Protein AF-A0A838S497-F1 (afdb_monomer_lite)

Sequence (226 aa):
MRTLVIQARERGEVPARPLSILVAWYDAAMGFTGEMTVLPMSADGTAELEIRGEAAGYRHVRFIAFAGDAAPVPPPGLRIDTDQFSSVRTLPFDDPLEAATSDEALTWQFVYSNILATYDAIAPRMSTIIDLADEDAVRTFARRLKEVTAAELFESRRYMPVTRDLSCGKRELLHRFCDLALAASPPKEGVAADGLDSAHETPEPAAGERLPGAPVGEPFDKRALS

Radius of gyration: 24.6 Å; chains: 1; bounding box: 72×34×58 Å

Foldseek 3Di:
DDKDKDADDDVNQQDPAWKKKKKFKAFPQQFTPPDIDIFTADPRRITIDDDDCPDADKMKIWIDIDDDDDDDDDDGGDDPVDTDIDMDGDADACVVVLVPADLVNLDLVCLCVVPQVVLCVVCVVCVVVANSNDPVSCLVCLVLLLQQCPPVCLVPPSHDVSCNSPHPSSSVSSNSSSVVSCVVPPDDPDPDPDDDDPDPPPPDPDPPPDDPPDDPDDDDDPVVPD

Secondary structure (DSSP, 8-state):
-EEEEEE--BTTBPPSS--EEEEEEE-TTSBEEEEEEEEEPPTTSEEEEEE---SSEEEEEEEEEE-SSSPPPPPSB--TTT-EEEEEEE----HHHHHH--TTT--HHHHIIIIIHHHHHH-TTGGGT--TT-HHHHHHTHHHHHHHT-GGGTTSTTS-GGGGG--HHHHHHHHHHHHHHHHHS---TT--S---SS---PPPPPTTSPPTTPPSS----GGGG-

pLDDT: mean 83.21, std 19.35, range [33.62, 98.12]

Structure (mmCIF, N/CA/C/O backbone):
data_AF-A0A838S497-F1
#
_entry.id   AF-A0A838S497-F1
#
loop_
_atom_site.group_PDB
_atom_site.id
_atom_site.type_symbol
_atom_site.label_atom_id
_atom_site.label_alt_id
_atom_site.label_comp_id
_atom_site.label_asym_id
_atom_site.label_entity_id
_atom_site.label_seq_id
_atom_site.pdbx_PDB_ins_code
_atom_site.Cartn_x
_atom_site.Cartn_y
_atom_site.Cartn_z
_atom_site.occupancy
_atom_site.B_iso_or_equiv
_atom_site.auth_seq_id
_atom_site.auth_comp_id
_atom_site.auth_asym_id
_atom_site.auth_atom_id
_atom_site.pdbx_PDB_model_num
ATOM 1 N N . MET A 1 1 ? 9.490 -5.529 4.327 1.00 80.44 1 MET A N 1
ATOM 2 C CA . MET A 1 1 ? 10.180 -5.734 3.037 1.00 80.44 1 MET A CA 1
ATOM 3 C C . MET A 1 1 ? 9.370 -6.748 2.247 1.00 80.44 1 MET A C 1
ATOM 5 O O . MET A 1 1 ? 8.838 -7.663 2.871 1.00 80.44 1 MET A O 1
ATOM 9 N N . ARG A 1 2 ? 9.168 -6.537 0.946 1.00 86.31 2 ARG A N 1
ATOM 10 C CA . ARG A 1 2 ? 8.433 -7.458 0.069 1.00 86.31 2 ARG A CA 1
ATOM 11 C C . ARG A 1 2 ? 9.219 -7.622 -1.228 1.00 86.31 2 ARG A C 1
ATOM 13 O O . ARG A 1 2 ? 9.647 -6.620 -1.791 1.00 86.31 2 ARG A O 1
ATOM 20 N N . THR A 1 3 ? 9.320 -8.849 -1.715 1.00 93.88 3 THR A N 1
ATOM 21 C CA . THR A 1 3 ? 9.967 -9.160 -2.990 1.00 93.88 3 THR A CA 1
ATOM 22 C C . THR A 1 3 ? 8.929 -9.137 -4.110 1.00 93.88 3 THR A C 1
ATOM 24 O O . THR A 1 3 ? 7.908 -9.824 -4.035 1.00 93.88 3 THR A O 1
ATOM 27 N N . LEU A 1 4 ? 9.173 -8.339 -5.149 1.00 94.31 4 LEU A N 1
ATOM 28 C CA . LEU A 1 4 ? 8.424 -8.372 -6.399 1.00 94.31 4 LEU A CA 1
ATOM 29 C C . LEU A 1 4 ? 9.163 -9.269 -7.395 1.00 94.31 4 LEU A C 1
ATOM 31 O O . LEU A 1 4 ? 10.310 -8.997 -7.743 1.00 94.31 4 LEU A O 1
ATOM 35 N N . VAL A 1 5 ? 8.478 -10.299 -7.890 1.00 96.38 5 VAL A N 1
ATOM 36 C CA . VAL A 1 5 ? 8.996 -11.171 -8.950 1.00 96.38 5 VAL A CA 1
ATOM 37 C C . VAL A 1 5 ? 8.533 -10.640 -10.303 1.00 96.38 5 VAL A C 1
ATOM 39 O O . VAL A 1 5 ? 7.338 -10.602 -10.596 1.00 96.38 5 VAL A O 1
ATOM 42 N N . ILE A 1 6 ? 9.486 -10.233 -11.133 1.00 96.38 6 ILE A N 1
ATOM 43 C CA . ILE A 1 6 ? 9.262 -9.733 -12.488 1.00 96.38 6 ILE A CA 1
ATOM 44 C C . ILE A 1 6 ? 9.503 -10.890 -13.451 1.00 96.38 6 ILE A C 1
ATOM 46 O O . ILE A 1 6 ? 10.579 -11.483 -13.454 1.00 96.38 6 ILE A O 1
ATOM 50 N N . GLN A 1 7 ? 8.514 -11.210 -14.282 1.00 96.19 7 GLN A N 1
ATOM 51 C CA . GLN A 1 7 ? 8.635 -12.252 -15.299 1.00 96.19 7 GLN A CA 1
ATOM 52 C C . GLN A 1 7 ? 8.733 -11.618 -16.681 1.00 96.19 7 GLN A C 1
ATOM 54 O O . GLN A 1 7 ? 7.846 -10.866 -17.083 1.00 96.19 7 GLN A O 1
ATOM 59 N N . ALA A 1 8 ? 9.776 -11.961 -17.433 1.00 95.06 8 ALA A N 1
ATOM 60 C CA . ALA A 1 8 ? 9.841 -11.648 -18.851 1.00 95.06 8 ALA A CA 1
ATOM 61 C C . ALA A 1 8 ? 9.516 -12.893 -19.670 1.00 95.06 8 ALA A C 1
ATOM 63 O O . ALA A 1 8 ? 9.998 -13.996 -19.391 1.00 95.06 8 ALA A O 1
ATOM 64 N N . ARG A 1 9 ? 8.686 -12.700 -20.694 1.00 95.38 9 ARG A N 1
ATOM 65 C CA . ARG A 1 9 ? 8.300 -13.743 -21.639 1.00 95.38 9 ARG A CA 1
ATOM 66 C C . ARG A 1 9 ? 8.368 -13.201 -23.054 1.00 95.38 9 ARG A C 1
ATOM 68 O O . ARG A 1 9 ? 7.912 -12.090 -23.320 1.00 95.38 9 ARG A O 1
ATOM 75 N N . GLU A 1 10 ? 8.888 -14.004 -23.967 1.00 94.06 10 GLU A N 1
ATOM 76 C CA . GLU A 1 10 ? 8.851 -13.731 -25.398 1.00 94.06 10 GLU A CA 1
ATOM 77 C C . GLU A 1 10 ? 7.850 -14.695 -26.029 1.00 94.06 10 GLU A C 1
ATOM 79 O O . GLU A 1 10 ? 8.081 -15.897 -26.099 1.00 94.06 10 GLU A O 1
ATOM 84 N N . ARG A 1 11 ? 6.684 -14.171 -26.431 1.00 93.94 11 ARG A N 1
ATOM 85 C CA . ARG A 1 11 ? 5.568 -14.979 -26.966 1.00 93.94 11 ARG A CA 1
ATOM 86 C C . ARG A 1 11 ? 5.120 -16.113 -26.026 1.00 93.94 11 ARG A C 1
ATOM 88 O O . ARG A 1 11 ? 4.703 -17.167 -26.488 1.00 93.94 11 ARG A O 1
ATOM 95 N N . GLY A 1 12 ? 5.187 -15.873 -24.716 1.00 94.94 12 GLY A N 1
ATOM 96 C CA . GLY A 1 12 ? 4.800 -16.836 -23.679 1.00 94.94 12 GLY A CA 1
ATOM 97 C C . GLY A 1 12 ? 5.939 -17.727 -23.178 1.00 94.94 12 GLY A C 1
ATOM 98 O O . GLY A 1 12 ? 5.803 -18.307 -22.106 1.00 94.94 12 GLY A O 1
ATOM 99 N N . GLU A 1 13 ? 7.073 -17.765 -23.876 1.00 96.19 13 GLU A N 1
ATOM 100 C CA . GLU A 1 13 ? 8.226 -18.595 -23.519 1.00 96.19 13 GLU A CA 1
ATOM 101 C C . GLU A 1 13 ? 9.287 -17.811 -22.739 1.00 96.19 13 GLU A C 1
ATOM 103 O O . GLU A 1 13 ? 9.323 -16.575 -22.761 1.00 96.19 13 GLU A O 1
ATOM 108 N N . VAL A 1 14 ? 10.175 -18.533 -22.051 1.00 96.69 14 VAL A N 1
ATOM 109 C CA . VAL A 1 14 ? 11.375 -17.937 -21.446 1.00 96.69 14 VAL A CA 1
ATOM 110 C C . VAL A 1 14 ? 12.263 -17.367 -22.565 1.00 96.69 14 VAL A C 1
ATOM 112 O O . VAL A 1 14 ? 12.502 -18.064 -23.554 1.00 96.69 14 VAL A O 1
ATOM 115 N N . PRO A 1 15 ? 12.761 -16.120 -22.448 1.00 95.12 15 PRO A N 1
ATOM 116 C CA . PRO A 1 15 ? 13.630 -15.531 -23.461 1.00 95.12 15 PRO A CA 1
ATOM 117 C C . PRO A 1 15 ? 14.859 -16.404 -23.744 1.00 95.12 15 PRO A C 1
ATOM 119 O O . PRO A 1 15 ? 15.597 -16.770 -22.834 1.00 95.12 15 PRO A O 1
ATOM 122 N N . ALA A 1 16 ? 15.113 -16.706 -25.020 1.00 93.69 16 ALA A N 1
ATOM 123 C CA . ALA A 1 16 ? 16.226 -17.574 -25.424 1.00 93.69 16 ALA A CA 1
ATOM 124 C C . ALA A 1 16 ? 17.611 -16.915 -25.271 1.00 93.69 16 ALA A C 1
ATOM 126 O O . ALA A 1 16 ? 18.640 -17.587 -25.320 1.00 93.69 16 ALA A O 1
ATOM 127 N N . ARG A 1 17 ? 17.642 -15.587 -25.122 1.00 92.31 17 ARG A N 1
ATOM 128 C CA . ARG A 1 17 ? 18.854 -14.783 -24.937 1.00 92.31 17 ARG A CA 1
ATOM 129 C C . ARG A 1 17 ? 18.912 -14.233 -23.512 1.00 92.31 17 ARG A C 1
ATOM 131 O O . ARG A 1 17 ? 17.853 -13.936 -22.958 1.00 92.31 17 ARG A O 1
ATOM 138 N N . PRO A 1 18 ? 20.113 -14.024 -22.945 1.00 91.88 18 PRO A N 1
ATOM 139 C CA . PRO A 1 18 ? 20.239 -13.372 -21.651 1.00 91.88 18 PRO A CA 1
ATOM 140 C C . PRO A 1 18 ? 19.675 -11.952 -21.738 1.00 91.88 18 PRO A C 1
ATOM 142 O O . PRO A 1 18 ? 20.033 -11.181 -22.634 1.00 91.88 18 PRO A O 1
ATOM 145 N N . LEU A 1 19 ? 18.774 -11.633 -20.815 1.00 96.06 19 LEU A N 1
ATOM 146 C CA . LEU A 1 19 ? 18.198 -10.306 -20.653 1.00 96.06 19 LEU A CA 1
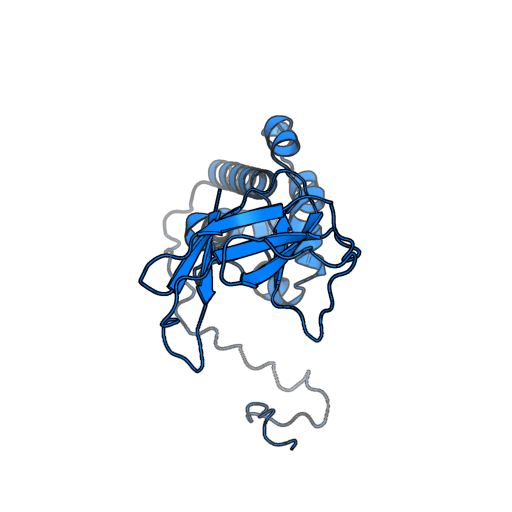ATOM 147 C C . LEU A 1 19 ? 18.558 -9.746 -19.279 1.00 96.06 19 LEU A C 1
ATOM 149 O O . LEU A 1 19 ? 18.863 -10.481 -18.340 1.00 96.06 19 LEU A O 1
ATOM 153 N N . SER A 1 20 ? 18.435 -8.434 -19.171 1.00 97.25 20 SER A N 1
ATOM 154 C CA . SER A 1 20 ? 18.386 -7.708 -17.909 1.00 97.25 20 SER A CA 1
ATOM 155 C C . SER A 1 20 ? 17.108 -6.877 -17.874 1.00 97.25 20 SER A C 1
ATOM 157 O O . SER A 1 20 ? 16.567 -6.501 -18.919 1.00 97.25 20 SER A O 1
ATOM 159 N N . ILE A 1 21 ? 16.619 -6.580 -16.674 1.00 97.81 21 ILE A N 1
ATOM 160 C CA . ILE A 1 21 ? 15.515 -5.644 -16.465 1.00 97.81 21 ILE A CA 1
ATOM 161 C C . ILE A 1 21 ? 16.083 -4.368 -15.866 1.00 97.81 21 ILE A C 1
ATOM 163 O O . ILE A 1 21 ? 16.617 -4.383 -14.760 1.00 97.81 21 ILE A O 1
ATOM 167 N N . LEU A 1 22 ? 15.936 -3.250 -16.568 1.00 98.12 22 LEU A N 1
ATOM 168 C CA . LEU A 1 22 ? 16.069 -1.950 -15.934 1.00 98.12 22 LEU A CA 1
ATOM 169 C C . LEU A 1 22 ? 14.764 -1.623 -15.212 1.00 98.12 22 LEU A C 1
ATOM 171 O O . LEU A 1 22 ? 13.682 -1.663 -15.801 1.00 98.12 22 LEU A O 1
ATOM 175 N N . VAL A 1 23 ? 14.893 -1.282 -13.940 1.00 98.06 23 VAL A N 1
ATOM 176 C CA . VAL A 1 23 ? 13.823 -0.826 -13.066 1.00 98.06 23 VAL A CA 1
ATOM 177 C C . VAL A 1 23 ? 14.014 0.667 -12.841 1.00 98.06 23 VAL A C 1
ATOM 179 O O . VAL A 1 23 ? 15.047 1.071 -12.316 1.00 98.06 23 VAL A O 1
ATOM 182 N N . ALA A 1 24 ? 13.038 1.482 -13.232 1.00 98.06 24 ALA A N 1
ATOM 183 C CA . ALA A 1 24 ? 13.061 2.932 -13.038 1.00 98.06 24 ALA A CA 1
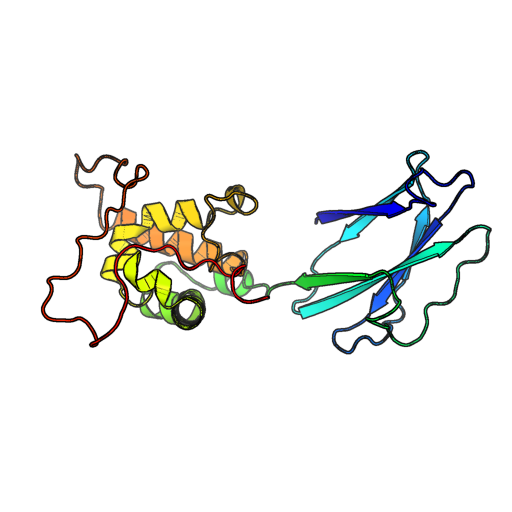ATOM 184 C C . ALA A 1 24 ? 11.890 3.381 -12.165 1.00 98.06 24 ALA A C 1
ATOM 186 O O . ALA A 1 24 ? 10.760 2.919 -12.350 1.00 98.06 24 ALA A O 1
ATOM 187 N N . TRP A 1 25 ? 12.154 4.303 -11.244 1.00 97.12 25 TRP A N 1
ATOM 188 C CA . TRP A 1 25 ? 11.152 4.819 -10.321 1.00 97.12 25 TRP A CA 1
ATOM 189 C C . TRP A 1 25 ? 10.564 6.140 -10.801 1.00 97.12 25 TRP A C 1
ATOM 191 O O . TRP A 1 25 ? 11.262 7.021 -11.304 1.00 97.12 25 TRP A O 1
ATOM 201 N N . TYR A 1 26 ? 9.256 6.271 -10.616 1.00 97.31 26 TYR A N 1
ATOM 202 C CA . TYR A 1 26 ? 8.492 7.458 -10.964 1.00 97.31 26 TYR A CA 1
ATOM 203 C C . TYR A 1 26 ? 7.657 7.912 -9.764 1.00 97.31 26 TYR A C 1
ATOM 205 O O . TYR A 1 26 ? 7.164 7.089 -8.982 1.00 97.31 26 TYR A O 1
ATOM 213 N N . ASP A 1 27 ? 7.514 9.225 -9.608 1.00 95.88 27 ASP A N 1
ATOM 214 C CA . ASP A 1 27 ? 6.697 9.841 -8.562 1.00 95.88 27 ASP A CA 1
ATOM 215 C C . ASP A 1 27 ? 5.189 9.723 -8.852 1.00 95.88 27 ASP A C 1
ATOM 217 O O . ASP A 1 27 ? 4.773 9.198 -9.883 1.00 95.88 27 ASP A O 1
ATOM 221 N N . ALA A 1 28 ? 4.342 10.222 -7.948 1.00 94.19 28 ALA A N 1
ATOM 222 C CA . ALA A 1 28 ? 2.886 10.181 -8.112 1.00 94.19 28 ALA A CA 1
ATOM 223 C C . ALA A 1 28 ? 2.363 10.981 -9.325 1.00 94.19 28 ALA A C 1
ATOM 225 O O . ALA A 1 28 ? 1.235 10.754 -9.760 1.00 94.19 28 ALA A O 1
ATOM 226 N N . ALA A 1 29 ? 3.160 11.908 -9.867 1.00 96.19 29 ALA A N 1
ATOM 227 C CA . ALA A 1 29 ? 2.863 12.653 -11.088 1.00 96.19 29 ALA A CA 1
ATOM 228 C C . ALA A 1 29 ? 3.423 11.957 -12.344 1.00 96.19 29 ALA A C 1
ATOM 230 O O . ALA A 1 29 ? 3.406 12.543 -13.427 1.00 96.19 29 ALA A O 1
ATOM 231 N N . MET A 1 30 ? 3.894 10.709 -12.212 1.00 96.62 30 MET A N 1
ATOM 232 C CA . MET A 1 30 ? 4.497 9.912 -13.280 1.00 96.62 30 MET A CA 1
ATOM 233 C C . MET A 1 30 ? 5.782 10.526 -13.856 1.00 96.62 30 MET A C 1
ATOM 235 O O . MET A 1 30 ? 6.153 10.216 -14.990 1.00 96.62 30 MET A O 1
ATOM 239 N N . GLY A 1 31 ? 6.479 11.364 -13.083 1.00 97.81 31 GLY A N 1
ATOM 240 C CA . GLY A 1 31 ? 7.788 11.922 -13.419 1.00 97.81 31 GLY A CA 1
ATOM 241 C C . GLY A 1 31 ? 8.930 11.021 -12.950 1.00 97.81 31 GLY A C 1
ATOM 242 O O . GLY A 1 31 ? 8.881 10.474 -11.849 1.00 97.81 31 GLY A O 1
ATOM 243 N N . PHE A 1 32 ? 9.953 10.832 -13.789 1.00 97.69 32 PHE A N 1
ATOM 244 C CA . PHE A 1 32 ? 11.123 10.018 -13.441 1.00 97.69 32 PHE A CA 1
ATOM 245 C C . PHE A 1 32 ? 11.891 10.650 -12.274 1.00 97.69 32 PHE A C 1
ATOM 247 O O . PHE A 1 32 ? 12.278 11.816 -12.342 1.00 97.69 32 PHE A O 1
ATOM 254 N N . THR A 1 33 ? 12.154 9.878 -11.218 1.00 96.44 33 THR A N 1
ATOM 255 C CA . THR A 1 33 ? 12.799 10.391 -9.996 1.00 96.44 33 THR A CA 1
ATOM 256 C C . THR A 1 33 ? 14.323 10.459 -10.090 1.00 96.44 33 THR A C 1
ATOM 258 O O . THR A 1 33 ? 14.972 10.975 -9.182 1.00 96.44 33 THR A O 1
ATOM 261 N N . GLY A 1 34 ? 14.914 9.914 -11.158 1.00 96.50 34 GLY A N 1
ATOM 262 C CA . GLY A 1 34 ? 16.361 9.703 -11.267 1.00 96.50 34 GLY A CA 1
ATOM 263 C C . GLY A 1 34 ? 16.842 8.390 -10.641 1.00 96.50 34 GLY A C 1
ATOM 264 O O . GLY A 1 34 ? 17.985 7.997 -10.859 1.00 96.50 34 GLY A O 1
ATOM 265 N N . GLU A 1 35 ? 15.985 7.690 -9.897 1.00 96.19 35 GLU A N 1
ATOM 266 C CA . GLU A 1 35 ? 16.316 6.420 -9.257 1.00 96.19 35 GLU A CA 1
ATOM 267 C C . GLU A 1 35 ? 16.079 5.254 -10.226 1.00 96.19 35 GLU A C 1
ATOM 269 O O . GLU A 1 35 ? 14.983 5.075 -10.769 1.00 96.19 35 GLU A O 1
ATOM 274 N N . MET A 1 36 ? 17.110 4.433 -10.435 1.00 96.94 36 MET A N 1
ATOM 275 C CA . MET A 1 36 ? 17.014 3.218 -11.238 1.00 96.94 36 MET A CA 1
ATOM 276 C C . MET A 1 36 ? 17.970 2.131 -10.751 1.00 96.94 36 MET A C 1
ATOM 278 O O . MET A 1 36 ? 19.016 2.418 -10.170 1.00 96.94 36 MET A O 1
ATOM 282 N N . THR A 1 37 ? 17.628 0.881 -11.039 1.00 97.12 37 THR A N 1
ATOM 283 C CA . THR A 1 37 ? 18.490 -0.281 -10.812 1.00 97.12 37 THR A CA 1
ATOM 284 C C . THR A 1 37 ? 18.400 -1.246 -11.989 1.00 97.12 37 THR A C 1
ATOM 286 O O . THR A 1 37 ? 17.384 -1.301 -12.680 1.00 97.12 37 THR A O 1
ATOM 289 N N . VAL A 1 38 ? 19.471 -1.993 -12.247 1.00 97.69 38 VAL A N 1
ATOM 290 C CA . VAL A 1 38 ? 19.501 -3.039 -13.275 1.00 97.69 38 VAL A CA 1
ATOM 291 C C . VAL A 1 38 ? 19.530 -4.386 -12.576 1.00 97.69 38 VAL A C 1
ATOM 293 O O . VAL A 1 38 ? 20.439 -4.670 -11.800 1.00 97.69 38 VAL A O 1
ATOM 296 N N . LEU A 1 39 ? 18.538 -5.216 -12.878 1.00 97.25 39 LEU A N 1
ATOM 297 C CA . LEU A 1 39 ? 18.400 -6.557 -12.336 1.00 97.25 39 LEU A CA 1
ATOM 298 C C . LEU A 1 39 ? 18.800 -7.581 -13.404 1.00 97.25 39 LEU A C 1
ATOM 300 O O . LEU A 1 39 ? 18.220 -7.563 -14.499 1.00 97.25 39 LEU A O 1
ATOM 304 N N . PRO A 1 40 ? 19.768 -8.471 -13.124 1.00 95.62 40 PRO A N 1
ATOM 305 C CA . PRO A 1 40 ? 20.053 -9.584 -14.017 1.00 95.62 40 PRO A CA 1
ATOM 306 C C . PRO A 1 40 ? 18.865 -10.551 -14.026 1.00 95.62 40 PRO A C 1
ATOM 308 O O . PRO A 1 40 ? 18.245 -10.792 -12.990 1.00 95.62 40 PRO A O 1
ATOM 311 N N . MET A 1 41 ? 18.548 -11.110 -15.193 1.00 96.00 41 MET A N 1
ATOM 312 C CA . MET A 1 41 ? 17.503 -12.123 -15.301 1.00 96.00 41 MET A CA 1
ATOM 313 C C . MET A 1 41 ? 18.066 -13.518 -15.027 1.00 96.00 41 MET A C 1
ATOM 315 O O . MET A 1 41 ? 19.100 -13.903 -15.576 1.00 96.00 41 MET A O 1
ATOM 319 N N . SER A 1 42 ? 17.358 -14.289 -14.211 1.00 95.81 42 SER A N 1
ATOM 320 C CA . SER A 1 42 ? 17.607 -15.708 -13.981 1.00 95.81 42 SER A CA 1
ATOM 321 C C . SER A 1 42 ? 17.272 -16.549 -15.216 1.00 95.81 42 SER A C 1
ATOM 323 O O . SER A 1 42 ? 16.533 -16.134 -16.111 1.00 95.81 42 SER A O 1
ATOM 325 N N . ALA A 1 43 ? 17.791 -17.780 -15.248 1.00 94.00 43 ALA A N 1
ATOM 326 C CA . ALA A 1 43 ? 17.608 -18.713 -16.364 1.00 94.00 43 ALA A CA 1
ATOM 327 C C . ALA A 1 43 ? 16.141 -19.127 -16.621 1.00 94.00 43 ALA A C 1
ATOM 329 O O . ALA A 1 43 ? 15.828 -19.618 -17.699 1.00 94.00 43 ALA A O 1
ATOM 330 N N . ASP A 1 44 ? 15.240 -18.924 -15.659 1.00 95.44 44 ASP A N 1
ATOM 331 C CA . ASP A 1 44 ? 13.791 -19.157 -15.766 1.00 95.44 44 ASP A CA 1
ATOM 332 C C . ASP A 1 44 ? 13.003 -17.917 -16.255 1.00 95.44 44 ASP A C 1
ATOM 334 O O . ASP A 1 44 ? 11.763 -17.894 -16.288 1.00 95.44 44 ASP A O 1
ATOM 338 N N . GLY A 1 45 ? 13.719 -16.860 -16.648 1.00 95.44 45 GLY A N 1
ATOM 339 C CA . GLY A 1 45 ? 13.149 -15.609 -17.136 1.00 95.44 45 GLY A CA 1
ATOM 340 C C . GLY A 1 45 ? 12.561 -14.730 -16.031 1.00 95.44 45 GLY A C 1
ATOM 341 O O . GLY A 1 45 ? 11.641 -13.955 -16.307 1.00 95.44 45 GLY A O 1
ATOM 342 N N . THR A 1 46 ? 13.036 -14.878 -14.792 1.00 97.31 46 THR A N 1
ATOM 343 C CA . THR A 1 46 ? 12.608 -14.066 -13.647 1.00 97.31 46 THR A CA 1
ATOM 344 C C . THR A 1 46 ? 13.689 -13.091 -13.184 1.00 97.31 46 THR A C 1
ATOM 346 O O . THR A 1 46 ? 14.879 -13.313 -13.391 1.00 97.31 46 THR A O 1
ATOM 349 N N . ALA A 1 47 ? 13.276 -11.989 -12.565 1.00 97.31 47 ALA A N 1
ATOM 350 C CA . ALA A 1 47 ? 14.141 -11.077 -11.827 1.00 97.31 47 ALA A CA 1
ATOM 351 C C . ALA A 1 47 ? 13.438 -10.657 -10.530 1.00 97.31 47 ALA A C 1
ATOM 353 O O . ALA A 1 47 ? 12.220 -10.468 -10.520 1.00 97.31 47 ALA A O 1
ATOM 354 N N . GLU A 1 48 ? 14.193 -10.503 -9.447 1.00 97.50 48 GLU A N 1
ATOM 355 C CA . GLU A 1 48 ? 13.653 -10.150 -8.133 1.00 97.50 48 GLU A CA 1
ATOM 356 C C . GLU A 1 48 ? 14.005 -8.707 -7.774 1.00 97.50 48 GLU A C 1
ATOM 358 O O . GLU A 1 48 ? 15.163 -8.293 -7.845 1.00 97.50 48 GLU A O 1
ATOM 363 N N . LEU A 1 49 ? 12.989 -7.936 -7.388 1.00 96.50 49 LEU A N 1
ATOM 364 C CA . LEU A 1 49 ? 13.127 -6.573 -6.892 1.00 96.50 49 LEU A CA 1
ATOM 365 C C . LEU A 1 49 ? 12.664 -6.516 -5.440 1.00 96.50 49 LEU A C 1
ATOM 367 O O . LEU A 1 49 ? 11.495 -6.761 -5.144 1.00 96.50 49 LEU A O 1
ATOM 371 N N . GLU A 1 50 ? 13.554 -6.114 -4.542 1.00 95.44 50 GLU A N 1
ATOM 372 C CA . GLU A 1 50 ? 13.173 -5.807 -3.168 1.00 95.44 50 GLU A CA 1
ATOM 373 C C . GLU A 1 50 ? 12.483 -4.446 -3.091 1.00 95.44 50 GLU A C 1
ATOM 375 O O . GLU A 1 50 ? 13.028 -3.423 -3.508 1.00 95.44 50 GLU A O 1
ATOM 380 N N . ILE A 1 51 ? 11.272 -4.430 -2.538 1.00 91.19 51 ILE A N 1
ATOM 381 C CA . ILE A 1 51 ? 10.473 -3.223 -2.347 1.00 91.19 51 ILE A CA 1
ATOM 382 C C . ILE A 1 51 ? 10.296 -2.962 -0.853 1.00 91.19 51 ILE A C 1
ATOM 384 O O . ILE A 1 51 ? 9.871 -3.818 -0.060 1.00 91.19 51 ILE A O 1
ATOM 388 N N . ARG A 1 52 ? 10.584 -1.718 -0.468 1.00 88.81 52 ARG A N 1
ATOM 389 C CA . ARG A 1 52 ? 10.368 -1.196 0.878 1.00 88.81 52 ARG A CA 1
ATOM 390 C C . ARG A 1 52 ? 9.550 0.088 0.812 1.00 88.81 52 ARG A C 1
ATOM 392 O O . ARG A 1 52 ? 9.860 0.998 0.053 1.00 88.81 52 ARG A O 1
ATOM 399 N N . GLY A 1 53 ? 8.517 0.168 1.645 1.00 85.50 53 GLY A N 1
ATOM 400 C CA . GLY A 1 53 ? 7.852 1.434 1.923 1.00 85.50 53 GLY A CA 1
ATOM 401 C C . GLY A 1 53 ? 8.719 2.253 2.872 1.00 85.50 53 GLY A C 1
ATOM 402 O O . GLY A 1 53 ? 8.762 1.944 4.057 1.00 85.50 53 GLY A O 1
ATOM 403 N N . GLU A 1 54 ? 9.442 3.246 2.353 1.00 82.88 54 GLU A N 1
ATOM 404 C CA . GLU A 1 54 ? 10.260 4.175 3.160 1.00 82.88 54 GLU A CA 1
ATOM 405 C C . GLU A 1 54 ? 9.530 5.485 3.470 1.00 82.88 54 GLU A C 1
ATOM 407 O O . GLU A 1 54 ? 9.774 6.118 4.492 1.00 82.88 54 GLU A O 1
ATOM 412 N N . ALA A 1 55 ? 8.609 5.876 2.591 1.00 84.38 55 ALA A N 1
ATOM 413 C CA . ALA A 1 55 ? 7.775 7.060 2.721 1.00 84.38 55 ALA A CA 1
ATOM 414 C C . ALA A 1 55 ? 6.332 6.701 2.361 1.00 84.38 55 ALA A C 1
ATOM 416 O O . ALA A 1 55 ? 6.100 5.921 1.432 1.00 84.38 55 ALA A O 1
ATOM 417 N N . ALA A 1 56 ? 5.375 7.291 3.077 1.00 88.19 56 ALA A N 1
ATOM 418 C CA . ALA A 1 56 ? 3.967 7.209 2.719 1.00 88.19 56 ALA A CA 1
ATOM 419 C C . ALA A 1 56 ? 3.730 7.858 1.348 1.00 88.19 56 ALA A C 1
ATOM 421 O O . ALA A 1 56 ? 4.367 8.856 1.006 1.00 88.19 56 ALA A O 1
ATOM 422 N N . GL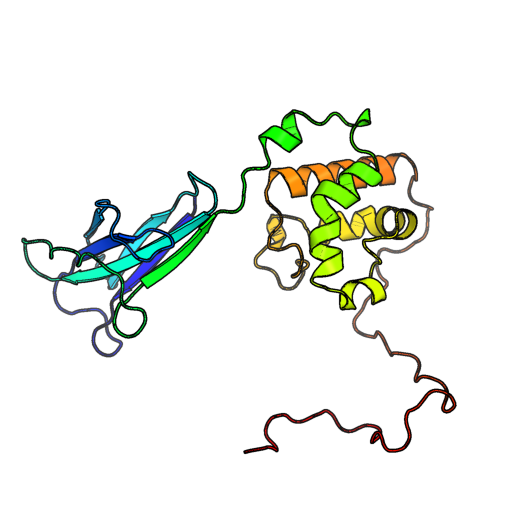Y A 1 57 ? 2.797 7.308 0.574 1.00 89.81 57 GLY A N 1
ATOM 423 C CA . GLY A 1 57 ? 2.409 7.856 -0.721 1.00 89.81 57 GLY A CA 1
ATOM 424 C C . GLY A 1 57 ? 2.354 6.813 -1.827 1.00 89.81 57 GLY A C 1
ATOM 425 O O . GLY A 1 57 ? 2.121 5.627 -1.587 1.00 89.81 57 GLY A O 1
ATOM 426 N N . TYR A 1 58 ? 2.529 7.290 -3.054 1.00 90.56 58 TYR A N 1
ATOM 427 C CA . TYR A 1 58 ? 2.390 6.506 -4.273 1.00 90.56 58 TYR A CA 1
ATOM 428 C C . TYR A 1 58 ? 3.647 6.645 -5.125 1.00 90.56 58 TYR A C 1
ATOM 430 O O . TYR A 1 58 ? 4.147 7.755 -5.315 1.00 90.56 58 TYR A O 1
ATOM 438 N N . ARG A 1 59 ? 4.155 5.523 -5.628 1.00 94.12 59 ARG A N 1
ATOM 439 C CA . ARG A 1 59 ? 5.263 5.479 -6.585 1.00 94.12 59 ARG A CA 1
ATOM 440 C C . ARG A 1 59 ? 4.944 4.482 -7.685 1.00 94.12 59 ARG A C 1
ATOM 442 O O . ARG A 1 59 ? 4.257 3.488 -7.444 1.00 94.12 59 ARG A O 1
ATOM 449 N N . HIS A 1 60 ? 5.477 4.717 -8.874 1.00 96.06 60 HIS A N 1
ATOM 450 C CA . HIS A 1 60 ? 5.415 3.746 -9.958 1.00 96.06 60 HIS A CA 1
ATOM 451 C C . HIS A 1 60 ? 6.798 3.176 -10.235 1.00 96.06 60 HIS A C 1
ATOM 453 O O . HIS A 1 60 ? 7.810 3.868 -10.149 1.00 96.06 60 HIS A O 1
ATOM 459 N N . VAL A 1 61 ? 6.816 1.900 -10.587 1.00 96.94 61 VAL A N 1
ATOM 460 C CA . VAL A 1 61 ? 8.012 1.139 -10.911 1.00 96.94 61 VAL A CA 1
ATOM 461 C C . VAL A 1 61 ? 7.861 0.670 -12.344 1.00 96.94 61 VAL A C 1
ATOM 463 O O . VAL A 1 61 ? 7.015 -0.173 -12.631 1.00 96.94 61 VAL A O 1
ATOM 466 N N . ARG A 1 62 ? 8.649 1.242 -13.249 1.00 97.75 62 ARG A N 1
ATOM 467 C CA . ARG A 1 62 ? 8.684 0.862 -14.661 1.00 97.75 62 ARG A CA 1
ATOM 468 C C . ARG A 1 62 ? 9.711 -0.236 -14.886 1.00 97.75 62 ARG A C 1
ATOM 470 O O . ARG A 1 62 ? 10.811 -0.164 -14.345 1.00 97.75 62 ARG A O 1
ATOM 477 N N . PHE A 1 63 ? 9.389 -1.164 -15.778 1.00 97.62 63 PHE A N 1
ATOM 478 C CA . PHE A 1 63 ? 10.271 -2.238 -16.218 1.00 97.62 63 PHE A CA 1
ATOM 479 C C . PHE A 1 63 ? 10.652 -2.048 -17.690 1.00 97.62 63 PHE A C 1
ATOM 481 O O . PHE A 1 63 ? 9.794 -1.820 -18.545 1.00 97.62 63 PHE A O 1
ATOM 488 N N . ILE A 1 64 ? 11.946 -2.137 -17.999 1.00 97.00 64 ILE A N 1
ATOM 489 C CA . ILE A 1 64 ? 12.471 -2.117 -19.368 1.00 97.00 64 ILE A CA 1
ATOM 490 C C . ILE A 1 64 ? 13.383 -3.327 -19.540 1.00 97.00 64 ILE A C 1
ATOM 492 O O . ILE A 1 64 ? 14.500 -3.351 -19.026 1.00 97.00 64 ILE A O 1
ATOM 496 N N . ALA A 1 65 ? 12.911 -4.338 -20.267 1.00 96.06 65 ALA A N 1
ATOM 497 C CA . ALA A 1 65 ? 13.743 -5.475 -20.640 1.00 96.06 65 ALA A CA 1
ATOM 498 C C . ALA A 1 65 ? 14.722 -5.075 -21.751 1.00 96.06 65 ALA A C 1
ATOM 500 O O . ALA A 1 65 ? 14.322 -4.479 -22.753 1.00 96.06 65 ALA A O 1
ATOM 501 N N . PHE A 1 66 ? 15.996 -5.423 -21.597 1.00 96.38 66 PHE A N 1
ATOM 502 C CA . PHE A 1 66 ? 17.025 -5.146 -22.596 1.00 96.38 66 PHE A CA 1
ATOM 503 C C . PHE A 1 66 ? 18.064 -6.269 -22.664 1.00 96.38 66 PHE A C 1
ATOM 505 O O . PHE A 1 66 ? 18.158 -7.108 -21.770 1.00 96.38 66 PHE A O 1
ATOM 512 N N . ALA A 1 67 ? 18.826 -6.289 -23.757 1.00 94.31 67 ALA A N 1
ATOM 513 C CA . ALA A 1 67 ? 19.941 -7.205 -23.969 1.00 94.31 67 ALA A CA 1
ATOM 514 C C . ALA A 1 67 ? 21.217 -6.407 -24.262 1.00 94.31 67 ALA A C 1
ATOM 516 O O . ALA A 1 67 ? 21.141 -5.337 -24.871 1.00 94.31 67 ALA A O 1
ATOM 517 N N . GLY A 1 68 ? 22.372 -6.967 -23.901 1.00 90.94 68 GLY A N 1
ATOM 518 C CA . GLY A 1 68 ? 23.684 -6.335 -24.068 1.00 90.94 68 GLY A CA 1
ATOM 519 C C . GLY A 1 68 ? 24.131 -5.528 -22.846 1.00 90.94 68 GLY A C 1
ATOM 520 O O . GLY A 1 68 ? 23.466 -5.526 -21.813 1.00 90.94 68 GLY A O 1
ATOM 521 N N . ASP A 1 69 ? 25.269 -4.847 -22.983 1.00 88.00 69 ASP A N 1
ATOM 52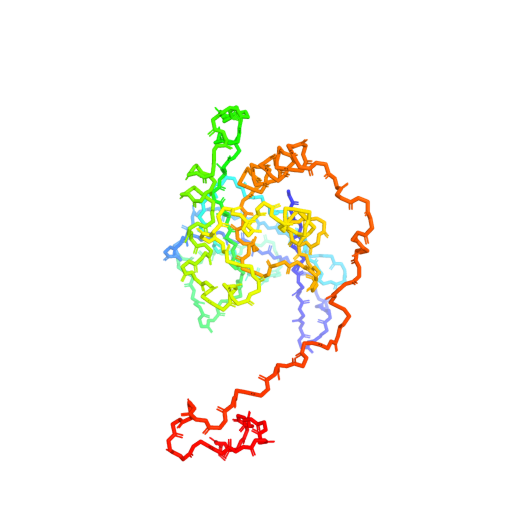2 C CA . ASP A 1 69 ? 25.981 -4.240 -21.846 1.00 88.00 69 ASP A CA 1
ATOM 523 C C . ASP A 1 69 ? 25.529 -2.807 -21.521 1.00 88.00 69 ASP A C 1
ATOM 525 O O . ASP A 1 69 ? 25.793 -2.293 -20.435 1.00 88.00 69 ASP A O 1
ATOM 529 N N . ALA A 1 70 ? 24.849 -2.139 -22.457 1.00 93.88 70 ALA A N 1
ATOM 530 C CA . ALA A 1 70 ? 24.400 -0.761 -22.289 1.00 93.88 70 ALA A CA 1
ATOM 531 C C . ALA A 1 70 ? 22.958 -0.715 -21.770 1.00 93.88 70 ALA A C 1
ATOM 533 O O . ALA A 1 70 ? 22.018 -1.084 -22.478 1.00 93.88 70 ALA A O 1
ATOM 534 N N . ALA A 1 71 ? 22.785 -0.223 -20.543 1.00 95.25 71 ALA A N 1
ATOM 535 C CA . ALA A 1 71 ? 21.467 -0.003 -19.964 1.00 95.25 71 ALA A CA 1
ATOM 536 C C . ALA A 1 71 ? 20.698 1.092 -20.736 1.00 95.25 71 ALA A C 1
ATOM 538 O O . ALA A 1 71 ? 21.281 2.132 -21.066 1.00 95.25 71 ALA A O 1
ATOM 539 N N . PRO A 1 72 ? 19.399 0.894 -21.026 1.00 96.56 72 PRO A N 1
ATOM 540 C CA . PRO A 1 72 ? 18.581 1.912 -21.672 1.00 96.56 72 PRO A CA 1
ATOM 541 C C . PRO A 1 72 ? 18.392 3.123 -20.750 1.00 96.56 72 PRO A C 1
ATOM 543 O O . PRO A 1 72 ? 18.432 3.006 -19.530 1.00 96.56 72 PRO A O 1
ATOM 546 N N . VAL A 1 73 ? 18.138 4.296 -21.330 1.00 96.88 73 VAL A N 1
ATOM 547 C CA . VAL A 1 73 ? 17.825 5.504 -20.553 1.00 96.88 73 VAL A CA 1
ATOM 548 C C . VAL A 1 73 ? 16.314 5.554 -20.295 1.00 96.88 73 VAL A C 1
ATOM 550 O O . VAL A 1 73 ? 15.548 5.535 -21.266 1.00 96.88 73 VAL A O 1
ATOM 553 N N . PRO A 1 74 ? 15.853 5.629 -19.031 1.00 97.06 74 PRO A N 1
ATOM 554 C CA . PRO A 1 74 ? 14.438 5.821 -18.729 1.00 97.06 74 PRO A CA 1
ATOM 555 C C . PRO A 1 74 ? 13.932 7.143 -19.316 1.00 97.06 74 PRO A C 1
ATOM 557 O O . PRO A 1 74 ? 14.603 8.169 -19.179 1.00 97.06 74 PRO A O 1
ATOM 560 N N . PRO A 1 75 ? 12.755 7.173 -19.960 1.00 96.00 75 PRO A N 1
ATOM 561 C CA . PRO A 1 75 ? 12.183 8.432 -20.407 1.00 96.00 75 PRO A CA 1
ATOM 562 C C . PRO A 1 75 ? 11.702 9.261 -19.204 1.00 96.00 75 PRO A C 1
ATOM 564 O O . PRO A 1 75 ? 11.373 8.696 -18.156 1.00 96.00 75 PRO A O 1
ATOM 567 N N . PRO A 1 76 ? 11.603 10.594 -19.360 1.00 97.12 76 PRO A N 1
ATOM 568 C CA . PRO A 1 76 ? 11.287 11.507 -18.261 1.00 97.12 76 PRO A CA 1
ATOM 569 C C . PRO A 1 76 ? 9.877 11.327 -17.681 1.00 97.12 76 PRO A C 1
ATOM 571 O O . PRO A 1 76 ? 9.635 11.747 -16.554 1.00 97.12 76 PRO A O 1
ATOM 574 N N . GLY A 1 77 ? 8.957 10.711 -18.429 1.00 97.19 77 GLY A N 1
ATOM 575 C CA . GLY A 1 77 ? 7.587 10.450 -17.997 1.00 97.19 77 GLY A CA 1
ATOM 576 C C . GLY A 1 77 ? 7.166 9.006 -18.252 1.00 97.19 77 GLY A C 1
ATOM 577 O O . GLY A 1 77 ? 7.632 8.378 -19.208 1.00 97.19 77 GLY A O 1
ATOM 578 N N . LEU A 1 78 ? 6.284 8.498 -17.394 1.00 96.94 78 LEU A N 1
ATOM 579 C CA . LEU A 1 78 ? 5.667 7.182 -17.531 1.00 96.94 78 LEU A CA 1
ATOM 580 C C . LEU A 1 78 ? 4.359 7.279 -18.324 1.00 96.94 78 LEU A C 1
ATOM 582 O O . LEU A 1 78 ? 3.506 8.127 -18.070 1.00 96.94 78 LEU A O 1
ATOM 586 N N . ARG A 1 79 ? 4.211 6.393 -19.305 1.00 96.56 79 ARG A N 1
ATOM 587 C CA . ARG A 1 79 ? 3.074 6.303 -20.217 1.00 96.56 79 ARG A CA 1
ATOM 588 C C . ARG A 1 79 ? 2.199 5.107 -19.869 1.00 96.56 79 ARG A C 1
ATOM 590 O O . ARG A 1 79 ? 2.582 3.965 -20.102 1.00 96.56 79 ARG A O 1
ATOM 597 N N . ILE A 1 80 ? 1.003 5.376 -19.355 1.00 94.19 80 ILE A N 1
ATOM 598 C CA . ILE A 1 80 ? 0.054 4.343 -18.903 1.00 94.19 80 ILE A CA 1
ATOM 599 C C . ILE A 1 80 ? -0.384 3.415 -20.053 1.00 94.19 80 ILE A C 1
ATOM 601 O O . ILE A 1 80 ? -0.707 2.256 -19.819 1.00 94.19 80 ILE A O 1
ATOM 605 N N . ASP A 1 81 ? -0.402 3.919 -21.289 1.00 94.88 81 ASP A N 1
ATOM 606 C CA . ASP A 1 81 ? -0.880 3.209 -22.479 1.00 94.88 81 ASP A CA 1
ATOM 607 C C . ASP A 1 81 ? 0.128 2.205 -23.053 1.00 94.88 81 ASP A C 1
ATOM 609 O O . ASP A 1 81 ? -0.273 1.243 -23.708 1.00 94.88 81 ASP A O 1
ATOM 613 N N . THR A 1 82 ? 1.426 2.418 -22.829 1.00 94.88 82 THR A N 1
ATOM 614 C CA . THR A 1 82 ? 2.484 1.639 -23.495 1.00 94.88 82 THR A CA 1
ATOM 615 C C . THR A 1 82 ? 3.520 1.042 -22.560 1.00 94.88 82 THR A C 1
ATOM 617 O O . THR A 1 82 ? 4.187 0.079 -22.939 1.00 94.88 82 THR A O 1
ATOM 620 N N . ASP A 1 83 ? 3.718 1.617 -21.376 1.00 96.81 83 ASP A N 1
ATOM 621 C CA . ASP A 1 83 ? 4.798 1.192 -20.498 1.00 96.81 83 ASP A CA 1
ATOM 622 C C . ASP A 1 83 ? 4.396 -0.011 -19.647 1.00 96.81 83 ASP A C 1
ATOM 624 O O . ASP A 1 83 ? 3.258 -0.156 -19.208 1.00 96.81 83 ASP A O 1
ATOM 628 N N . GLN A 1 84 ? 5.373 -0.874 -19.374 1.00 96.31 84 GLN A N 1
ATOM 629 C CA . GLN A 1 84 ? 5.231 -1.955 -18.409 1.00 96.31 84 GLN A CA 1
ATOM 630 C C . GLN A 1 84 ? 5.592 -1.406 -17.036 1.00 96.31 84 GLN A C 1
ATOM 632 O O . GLN A 1 84 ? 6.743 -1.028 -16.802 1.00 96.31 84 GLN A O 1
ATOM 637 N N . PHE A 1 85 ? 4.620 -1.330 -16.134 1.00 96.75 85 PHE A N 1
ATOM 638 C CA . PHE A 1 85 ? 4.848 -0.796 -14.801 1.00 96.75 85 PHE A CA 1
ATOM 639 C C . PHE A 1 85 ? 3.948 -1.443 -13.755 1.00 96.75 85 PHE A C 1
ATOM 641 O O . PHE A 1 85 ? 2.868 -1.947 -14.054 1.00 96.75 85 PHE A O 1
ATOM 648 N N . SER A 1 86 ? 4.402 -1.365 -12.512 1.00 95.94 86 SER A N 1
ATOM 649 C CA . SER A 1 86 ? 3.610 -1.642 -11.321 1.00 95.94 86 SER A CA 1
ATOM 650 C C . SER A 1 86 ? 3.502 -0.367 -10.504 1.00 95.94 86 SER A C 1
ATOM 652 O O . SER A 1 86 ? 4.414 0.458 -10.492 1.00 95.94 86 SER A O 1
ATOM 654 N N . SER A 1 87 ? 2.392 -0.199 -9.798 1.00 94.81 87 SER A N 1
ATOM 655 C CA . SER A 1 87 ? 2.256 0.894 -8.842 1.00 94.81 87 SER A CA 1
ATOM 656 C C . SER A 1 87 ? 2.330 0.367 -7.421 1.00 94.81 87 SER A C 1
ATOM 658 O O . SER A 1 87 ? 1.732 -0.658 -7.100 1.00 94.81 87 SER A O 1
ATOM 660 N N . VAL A 1 88 ? 3.057 1.084 -6.575 1.00 91.75 88 VAL A N 1
ATOM 661 C CA . VAL A 1 88 ? 3.261 0.748 -5.171 1.00 91.75 88 VAL A CA 1
ATOM 662 C C . VAL A 1 88 ? 2.690 1.879 -4.332 1.00 91.75 88 VAL A C 1
ATOM 664 O O . VAL A 1 88 ? 3.116 3.030 -4.436 1.00 91.75 88 VAL A O 1
ATOM 667 N N . ARG A 1 89 ? 1.718 1.539 -3.484 1.00 89.56 89 ARG A N 1
ATOM 668 C CA . ARG A 1 89 ? 1.170 2.438 -2.471 1.00 89.56 89 ARG A CA 1
ATOM 669 C C . ARG A 1 89 ? 1.736 2.049 -1.112 1.00 89.56 89 ARG A C 1
ATOM 671 O O . ARG A 1 89 ? 1.571 0.911 -0.681 1.00 89.56 89 ARG A O 1
ATOM 678 N N . THR A 1 90 ? 2.346 3.008 -0.430 1.00 87.44 90 THR A N 1
ATOM 679 C CA . THR A 1 90 ? 2.766 2.876 0.966 1.00 87.44 90 THR A CA 1
ATOM 680 C C . THR A 1 90 ? 1.792 3.673 1.821 1.00 87.44 90 THR A C 1
ATOM 682 O O . THR A 1 90 ? 1.635 4.881 1.630 1.00 87.44 90 THR A O 1
ATOM 685 N N . LEU A 1 91 ? 1.101 3.002 2.740 1.00 83.50 91 LEU A N 1
ATOM 686 C CA . LEU A 1 91 ? 0.204 3.668 3.685 1.00 83.50 91 LEU A CA 1
ATOM 687 C C . LEU A 1 91 ? 1.004 4.550 4.663 1.00 83.50 91 LEU A C 1
ATOM 689 O O . LEU A 1 91 ? 2.196 4.304 4.858 1.00 83.50 91 LEU A O 1
ATOM 693 N N . PRO A 1 92 ? 0.377 5.566 5.281 1.00 83.62 92 PRO A N 1
ATOM 694 C CA . PRO A 1 92 ? 0.988 6.313 6.375 1.00 83.62 92 PRO A CA 1
ATOM 695 C C . PRO A 1 92 ? 1.555 5.396 7.465 1.00 83.62 92 PRO A C 1
ATOM 697 O O . PRO A 1 92 ? 0.942 4.388 7.825 1.00 83.62 92 PRO A O 1
ATOM 700 N N . PHE A 1 93 ? 2.729 5.754 7.988 1.00 83.81 93 PHE A N 1
ATOM 701 C CA . PHE A 1 93 ? 3.308 5.093 9.153 1.00 83.81 93 PHE A CA 1
ATOM 702 C C . PHE A 1 93 ? 2.646 5.663 10.403 1.00 83.81 93 PHE A C 1
ATOM 704 O O . PHE A 1 93 ? 3.037 6.721 10.889 1.00 83.81 93 PHE A O 1
ATOM 711 N N . ASP A 1 94 ? 1.629 4.974 10.908 1.00 86.56 94 ASP A N 1
ATOM 712 C CA . ASP A 1 94 ? 0.968 5.348 12.161 1.00 86.56 94 ASP A CA 1
ATOM 713 C C . ASP A 1 94 ? 1.667 4.738 13.393 1.00 86.56 94 ASP A C 1
ATOM 715 O O . ASP A 1 94 ? 1.136 4.791 14.497 1.00 86.56 94 ASP A O 1
ATOM 719 N N . ASP A 1 95 ? 2.867 4.174 13.235 1.00 86.38 95 ASP A N 1
ATOM 720 C CA . ASP A 1 95 ? 3.648 3.602 14.340 1.00 86.38 95 ASP A CA 1
ATOM 721 C C . ASP A 1 95 ? 4.007 4.654 15.416 1.00 86.38 95 ASP A C 1
ATOM 723 O O . ASP A 1 95 ? 3.913 4.344 16.601 1.00 86.38 95 ASP A O 1
ATOM 727 N N . PRO A 1 96 ? 4.331 5.925 15.079 1.00 90.25 96 PRO A N 1
ATOM 728 C CA . PRO A 1 96 ? 4.496 6.963 16.098 1.00 90.25 96 PRO A CA 1
ATOM 729 C C . PRO A 1 96 ? 3.197 7.298 16.843 1.00 90.25 96 PRO A C 1
ATOM 731 O O . PRO A 1 96 ? 3.252 7.646 18.020 1.00 90.25 96 PRO A O 1
ATOM 734 N N . LEU A 1 97 ? 2.038 7.208 16.173 1.00 90.69 97 LEU A N 1
ATOM 735 C CA . LEU A 1 97 ? 0.731 7.405 16.809 1.00 90.69 97 LEU A CA 1
ATOM 736 C C . LEU A 1 97 ? 0.455 6.270 17.799 1.00 90.69 97 LEU A C 1
ATOM 738 O O . LEU A 1 97 ? 0.017 6.533 18.915 1.00 90.69 97 LEU A O 1
ATOM 742 N N . GLU A 1 98 ? 0.748 5.030 17.406 1.00 93.50 98 GLU A N 1
ATOM 743 C CA . GLU A 1 98 ? 0.657 3.852 18.270 1.00 93.50 98 GLU A CA 1
ATOM 744 C C . GLU A 1 98 ? 1.532 4.011 19.519 1.00 93.50 98 GLU A C 1
ATOM 746 O O . GLU A 1 98 ? 1.011 3.993 20.636 1.00 93.50 98 GLU A O 1
ATOM 751 N N . ALA A 1 99 ? 2.821 4.299 19.327 1.00 92.31 99 ALA A N 1
ATOM 752 C CA . ALA A 1 99 ? 3.792 4.410 20.410 1.00 92.31 99 ALA A CA 1
ATOM 753 C C . ALA A 1 99 ? 3.493 5.562 21.386 1.00 92.31 99 ALA A C 1
ATOM 755 O O . ALA A 1 99 ? 3.839 5.487 22.565 1.00 92.31 99 ALA A O 1
ATOM 756 N N . ALA A 1 100 ? 2.868 6.643 20.908 1.00 93.94 100 ALA A N 1
ATOM 757 C CA . ALA A 1 100 ? 2.511 7.798 21.730 1.00 93.94 100 ALA A CA 1
ATOM 758 C C . ALA A 1 100 ? 1.170 7.644 22.471 1.00 93.94 100 ALA A C 1
ATOM 760 O O . ALA A 1 100 ? 0.862 8.460 23.341 1.00 93.94 100 ALA A O 1
ATOM 761 N N . THR A 1 101 ? 0.362 6.635 22.134 1.00 95.19 101 THR A N 1
ATOM 762 C CA . THR A 1 101 ? -0.982 6.462 22.698 1.00 95.19 101 THR A CA 1
ATOM 763 C C . THR A 1 101 ? -0.954 5.437 23.830 1.00 95.19 101 THR A C 1
ATOM 765 O O . THR A 1 101 ? -0.745 4.243 23.603 1.00 95.19 101 THR A O 1
ATOM 768 N N . SER A 1 102 ? -1.188 5.890 25.064 1.00 95.81 102 SER A N 1
ATOM 769 C CA . SER A 1 102 ? -1.374 4.997 26.216 1.00 95.81 102 SER A CA 1
ATOM 770 C C . SER A 1 102 ? -2.759 4.342 26.202 1.00 95.81 102 SER A C 1
ATOM 772 O O . SER A 1 102 ? -3.667 4.804 25.507 1.00 95.81 102 SER A O 1
ATOM 774 N N . ASP A 1 103 ? -2.942 3.277 26.983 1.00 94.31 103 ASP A N 1
ATOM 775 C CA . ASP A 1 103 ? -4.235 2.587 27.078 1.00 94.31 103 ASP A CA 1
ATOM 776 C C . ASP A 1 103 ? -5.335 3.498 27.652 1.00 94.31 103 ASP A C 1
ATOM 778 O O . ASP A 1 103 ? -6.488 3.412 27.236 1.00 94.31 103 ASP A O 1
ATOM 782 N N . GLU A 1 104 ? -4.993 4.436 28.541 1.00 93.25 104 GLU A N 1
ATOM 783 C CA . GLU A 1 104 ? -5.944 5.417 29.082 1.00 93.25 104 GLU A CA 1
ATOM 784 C C . GLU A 1 104 ? -6.398 6.436 28.028 1.00 93.25 104 GLU A C 1
ATOM 786 O O . GLU A 1 104 ? -7.527 6.928 28.077 1.00 93.25 104 GLU A O 1
ATOM 791 N N . ALA A 1 105 ? -5.528 6.758 27.067 1.00 94.19 105 ALA A N 1
ATOM 792 C CA . ALA A 1 105 ? -5.852 7.645 25.953 1.00 94.19 105 ALA A CA 1
ATOM 793 C C . ALA A 1 105 ? -6.674 6.937 24.859 1.00 94.19 105 ALA A C 1
ATOM 795 O O . ALA A 1 105 ? -7.320 7.602 24.041 1.00 94.19 105 ALA A O 1
ATOM 796 N N . LEU A 1 106 ? -6.698 5.599 24.865 1.00 94.75 106 LEU A N 1
ATOM 797 C CA . LEU A 1 106 ? -7.361 4.748 23.878 1.00 94.75 106 LEU A CA 1
ATOM 798 C C . LEU A 1 106 ? -8.876 4.638 24.127 1.00 94.75 106 LEU A C 1
ATOM 800 O O . LEU A 1 106 ? -9.451 3.567 24.319 1.00 94.75 106 LEU A O 1
ATOM 804 N N . THR A 1 107 ? -9.539 5.789 24.131 1.00 96.06 107 THR A N 1
ATOM 805 C CA . THR A 1 107 ? -10.994 5.910 24.284 1.00 96.06 107 THR A CA 1
ATOM 806 C C . THR A 1 107 ? -11.736 5.530 23.001 1.00 96.06 107 THR A C 1
ATOM 808 O O . THR A 1 107 ? -11.169 5.562 21.906 1.00 96.06 107 THR A O 1
ATOM 811 N N . TRP A 1 108 ? -13.039 5.246 23.105 1.00 95.00 108 TRP A N 1
ATOM 812 C CA . TRP A 1 108 ? -13.890 5.039 21.928 1.00 95.00 108 TRP A CA 1
ATOM 813 C C . TRP A 1 108 ? -13.817 6.209 20.942 1.00 95.00 108 TRP A C 1
ATOM 815 O O . TRP A 1 108 ? -13.579 6.000 19.754 1.00 95.00 108 TRP A O 1
ATOM 825 N N . GLN A 1 109 ? -13.924 7.446 21.437 1.00 96.69 109 GLN A N 1
ATOM 826 C CA . GLN A 1 109 ? -13.845 8.637 20.592 1.00 96.69 109 GLN A CA 1
ATOM 827 C C . GLN A 1 109 ? -12.526 8.695 19.812 1.00 96.69 109 GLN A C 1
ATOM 829 O O . GLN A 1 109 ? -12.523 9.063 18.634 1.00 96.69 109 GLN A O 1
ATOM 834 N N . PHE A 1 110 ? -11.411 8.324 20.449 1.00 96.19 110 PHE A N 1
ATOM 835 C CA . PHE A 1 110 ? -10.111 8.257 19.793 1.00 96.19 110 PHE A CA 1
ATOM 836 C C . PHE A 1 110 ? -10.106 7.199 18.685 1.00 96.19 110 PHE A C 1
ATOM 838 O O . PHE A 1 110 ? -9.721 7.510 17.556 1.00 96.19 110 PHE A O 1
ATOM 845 N N . VAL A 1 111 ? -10.553 5.977 18.991 1.00 95.44 111 VAL A N 1
ATOM 846 C CA . VAL A 1 111 ? -10.570 4.852 18.044 1.00 95.44 111 VAL A CA 1
ATOM 847 C C . VAL A 1 111 ? -11.470 5.155 16.856 1.00 95.44 111 VAL A C 1
ATOM 849 O O . VAL A 1 111 ? -11.046 5.003 15.710 1.00 95.44 111 VAL A O 1
ATOM 852 N N . TYR A 1 112 ? -12.676 5.659 17.099 1.00 95.19 112 TYR A N 1
ATOM 853 C CA . TYR A 1 112 ? -13.580 6.040 16.027 1.00 95.19 112 TYR A CA 1
ATOM 854 C C . TYR A 1 112 ? -12.962 7.133 15.149 1.00 95.19 112 TYR A C 1
ATOM 856 O O . TYR A 1 112 ? -12.800 6.939 13.948 1.00 95.19 112 TYR A O 1
ATOM 864 N N . SER A 1 113 ? -12.507 8.240 15.741 1.00 94.44 113 SER A N 1
ATOM 865 C CA . SER A 1 113 ? -12.039 9.403 14.971 1.00 94.44 113 SER A CA 1
ATOM 866 C C . SER A 1 113 ? -10.753 9.137 14.179 1.00 94.44 113 SER A C 1
ATOM 868 O O . SER A 1 113 ? -10.609 9.631 13.063 1.00 94.44 113 SER A O 1
ATOM 870 N N . ASN A 1 114 ? -9.808 8.374 14.739 1.00 92.94 114 ASN A N 1
ATOM 871 C CA . ASN A 1 114 ? -8.484 8.172 14.132 1.00 92.94 114 ASN A CA 1
ATOM 872 C C . ASN A 1 114 ? -8.385 6.895 13.286 1.00 92.94 114 ASN A C 1
ATOM 874 O O . ASN A 1 114 ? -7.486 6.780 12.442 1.00 92.94 114 ASN A O 1
ATOM 878 N N . ILE A 1 115 ? -9.286 5.933 13.511 1.00 93.25 115 ILE A N 1
ATOM 879 C CA . ILE A 1 115 ? -9.222 4.605 12.899 1.00 93.25 115 ILE A CA 1
ATOM 880 C C . ILE A 1 115 ? -10.507 4.321 12.121 1.00 93.25 115 ILE A C 1
ATOM 882 O O . ILE A 1 115 ? -10.446 4.219 10.899 1.00 93.25 115 ILE A O 1
ATOM 886 N N . LEU A 1 116 ? -11.662 4.210 12.786 1.00 92.94 116 LEU A N 1
ATOM 887 C CA . LEU A 1 116 ? -12.864 3.617 12.177 1.00 92.94 116 LEU A CA 1
ATOM 888 C C . LEU A 1 116 ? -13.672 4.561 11.275 1.00 92.94 116 LEU A C 1
ATOM 890 O O . LEU A 1 116 ? -14.241 4.088 10.296 1.00 92.94 116 LEU A O 1
ATOM 894 N N . ALA A 1 117 ? -13.673 5.873 11.523 1.00 92.12 117 ALA A N 1
ATOM 895 C CA . ALA A 1 117 ? -14.538 6.838 10.834 1.00 92.12 117 ALA A CA 1
ATOM 896 C C . ALA A 1 117 ? -14.353 6.851 9.308 1.00 92.12 117 ALA A C 1
ATOM 898 O O . ALA A 1 117 ? -15.310 7.007 8.554 1.00 92.12 117 ALA A O 1
ATOM 899 N N . THR A 1 118 ? -13.121 6.650 8.826 1.00 88.69 118 THR A N 1
ATOM 900 C CA . THR A 1 118 ? -12.879 6.537 7.378 1.00 88.69 118 THR A CA 1
ATOM 901 C C . THR A 1 118 ? -13.523 5.274 6.806 1.00 88.69 118 THR A C 1
ATOM 903 O O . THR A 1 118 ? -14.102 5.323 5.725 1.00 88.69 118 THR A O 1
ATOM 906 N N . TYR A 1 119 ? -13.438 4.149 7.518 1.00 87.75 119 TYR A N 1
ATOM 907 C CA . TYR A 1 119 ? -13.972 2.865 7.061 1.00 87.75 119 TYR A CA 1
ATOM 908 C C . TYR A 1 119 ? -15.497 2.812 7.132 1.00 87.75 119 TYR A C 1
ATOM 910 O O . TYR A 1 119 ? -16.119 2.260 6.226 1.00 87.75 119 TYR A O 1
ATOM 918 N N . ASP A 1 120 ? -16.078 3.433 8.157 1.00 87.56 120 ASP A N 1
ATOM 919 C CA . ASP A 1 120 ? -17.519 3.643 8.275 1.00 87.56 120 ASP A CA 1
ATOM 920 C C . ASP A 1 120 ? -18.064 4.420 7.063 1.00 87.56 120 ASP A C 1
ATOM 922 O O . ASP A 1 120 ? -18.958 3.952 6.355 1.00 87.56 120 ASP A O 1
ATOM 926 N N . ALA A 1 121 ? -17.417 5.538 6.713 1.00 87.44 121 ALA A N 1
ATOM 927 C CA . ALA A 1 121 ? -17.831 6.372 5.587 1.00 87.44 121 ALA A CA 1
ATOM 928 C C . ALA A 1 121 ? -17.730 5.673 4.215 1.00 87.44 121 ALA A C 1
ATOM 930 O O . ALA A 1 121 ? -18.576 5.895 3.346 1.00 87.44 121 ALA A O 1
ATOM 931 N N . ILE A 1 122 ? -16.700 4.847 3.983 1.00 85.44 122 ILE A N 1
ATOM 932 C CA . ILE A 1 122 ? -16.466 4.217 2.666 1.00 85.44 122 ILE A CA 1
ATOM 933 C C . ILE A 1 122 ? -17.152 2.856 2.496 1.00 85.44 122 ILE A C 1
ATOM 935 O O . ILE A 1 122 ? -17.258 2.373 1.367 1.00 85.44 122 ILE A O 1
ATOM 939 N N . ALA A 1 123 ? -17.614 2.222 3.577 1.00 81.81 123 ALA A N 1
ATOM 940 C CA . ALA A 1 123 ? -18.317 0.943 3.511 1.00 81.81 123 ALA A CA 1
ATOM 941 C C . ALA A 1 123 ? -19.640 0.966 4.283 1.00 81.81 123 ALA A C 1
ATOM 943 O O . ALA A 1 123 ? -19.811 0.191 5.224 1.00 81.81 123 ALA A O 1
ATOM 944 N N . PRO A 1 124 ? -20.641 1.729 3.810 1.00 74.50 124 PRO A N 1
ATOM 945 C CA . PRO A 1 124 ? -21.938 1.840 4.478 1.00 74.50 124 PRO A CA 1
ATOM 946 C C . PRO A 1 124 ? -22.699 0.509 4.566 1.00 74.50 124 PRO A C 1
ATOM 948 O O . PRO A 1 124 ? -23.632 0.386 5.342 1.00 74.50 124 PRO A O 1
ATOM 951 N N . ARG A 1 125 ? -22.320 -0.517 3.789 1.00 77.12 125 ARG A N 1
ATOM 952 C CA . ARG A 1 125 ? -22.895 -1.867 3.917 1.00 77.12 125 ARG A CA 1
ATOM 953 C C . ARG A 1 125 ? -22.386 -2.612 5.156 1.00 77.12 125 ARG A C 1
ATOM 955 O O . ARG A 1 125 ? -23.016 -3.567 5.583 1.00 77.12 125 ARG A O 1
ATOM 962 N N . MET A 1 126 ? -21.244 -2.221 5.720 1.00 70.31 126 MET A N 1
ATOM 963 C CA . MET A 1 126 ? -20.712 -2.866 6.921 1.00 70.31 126 MET A CA 1
ATOM 964 C C . MET A 1 126 ? -21.595 -2.620 8.139 1.00 70.31 126 MET A C 1
ATOM 966 O O . MET A 1 126 ? -21.680 -3.523 8.963 1.00 70.31 126 MET A O 1
ATOM 970 N N . SER A 1 127 ? -22.320 -1.497 8.203 1.00 73.38 127 SER A N 1
ATOM 971 C CA . SER A 1 127 ? -23.221 -1.182 9.320 1.00 73.38 127 SER A CA 1
ATOM 972 C C . SER A 1 127 ? -24.348 -2.203 9.506 1.00 73.38 127 SER A C 1
ATOM 974 O O . SER A 1 127 ? -24.856 -2.365 10.609 1.00 73.38 127 SER A O 1
ATOM 976 N N . THR A 1 128 ? -24.691 -2.975 8.465 1.00 75.62 128 THR A N 1
ATOM 977 C CA . THR A 1 128 ? -25.662 -4.078 8.575 1.00 75.62 128 THR A CA 1
ATOM 978 C C . THR A 1 128 ? -25.077 -5.345 9.206 1.00 75.62 128 THR A C 1
ATOM 980 O O . THR A 1 128 ? -25.817 -6.291 9.451 1.00 75.62 128 THR A O 1
ATOM 983 N N . ILE A 1 129 ? -23.755 -5.414 9.392 1.00 82.19 129 ILE A N 1
ATOM 984 C CA . ILE A 1 129 ? -23.032 -6.553 9.981 1.00 82.19 129 ILE A CA 1
ATOM 985 C C . ILE A 1 129 ? -22.442 -6.138 11.333 1.00 82.19 129 ILE A C 1
ATOM 987 O O . ILE A 1 129 ? -22.681 -6.797 12.339 1.00 82.19 129 ILE A O 1
ATOM 991 N N . ILE A 1 130 ? -21.659 -5.057 11.341 1.00 84.62 130 ILE A N 1
ATOM 992 C CA . ILE A 1 130 ? -21.103 -4.397 12.522 1.00 84.62 130 ILE A CA 1
ATOM 993 C C . ILE A 1 130 ? -21.191 -2.897 12.253 1.00 84.62 130 ILE A C 1
ATOM 995 O O . ILE A 1 130 ? -20.513 -2.395 11.353 1.00 84.62 130 ILE A O 1
ATOM 999 N N . ASP A 1 131 ? -22.002 -2.191 13.032 1.00 88.69 131 ASP A N 1
ATOM 1000 C CA . ASP A 1 131 ? -21.995 -0.733 13.021 1.00 88.69 131 ASP A CA 1
ATOM 1001 C C . ASP A 1 131 ? -20.672 -0.229 13.612 1.00 88.69 131 ASP A C 1
ATOM 1003 O O . ASP A 1 131 ? -20.394 -0.397 14.798 1.00 88.69 131 ASP A O 1
ATOM 1007 N N . LEU A 1 132 ? -19.811 0.323 12.751 1.00 89.50 132 LEU A N 1
ATOM 1008 C CA . LEU A 1 132 ? -18.496 0.831 13.141 1.00 89.50 132 LEU A CA 1
ATOM 1009 C C . LEU A 1 132 ? -18.577 2.206 13.815 1.00 89.50 132 LEU A C 1
ATOM 1011 O O . LEU A 1 132 ? -17.553 2.673 14.315 1.00 89.50 132 LEU A O 1
ATOM 1015 N N . ALA A 1 133 ? -19.753 2.841 13.826 1.00 91.75 133 ALA A N 1
ATOM 1016 C CA . ALA A 1 133 ? -20.032 4.081 14.540 1.00 91.75 133 ALA A CA 1
ATOM 1017 C C . ALA A 1 133 ? -20.685 3.853 15.916 1.00 91.75 133 ALA A C 1
ATOM 1019 O O . ALA A 1 133 ? -20.839 4.811 16.678 1.00 91.75 133 ALA A O 1
ATOM 1020 N N . ASP A 1 134 ? -21.012 2.606 16.266 1.00 92.31 134 ASP A N 1
ATOM 1021 C CA . ASP A 1 134 ? -21.572 2.224 17.563 1.00 92.31 134 ASP A CA 1
ATOM 1022 C C . ASP A 1 134 ? -20.504 1.567 18.458 1.00 92.31 134 ASP A C 1
ATOM 1024 O O . ASP A 1 134 ? -19.953 0.504 18.152 1.00 92.31 134 ASP A O 1
ATOM 1028 N N . GLU A 1 135 ? -20.224 2.202 19.600 1.00 94.31 135 GLU A N 1
ATOM 1029 C CA . GLU A 1 135 ? -19.269 1.707 20.594 1.00 94.31 135 GLU A CA 1
ATOM 1030 C C . GLU A 1 135 ? -19.660 0.323 21.120 1.00 94.31 135 GLU A C 1
ATOM 1032 O O . GLU A 1 135 ? -18.805 -0.560 21.236 1.00 94.31 135 GLU A O 1
ATOM 1037 N N . ASP A 1 136 ? -20.941 0.118 21.425 1.00 93.00 136 ASP A N 1
ATOM 1038 C CA . ASP A 1 136 ? -21.422 -1.123 22.021 1.00 93.00 136 ASP A CA 1
ATOM 1039 C C . ASP A 1 136 ? -21.333 -2.268 21.013 1.00 93.00 136 ASP A C 1
ATOM 1041 O O . ASP A 1 136 ? -20.913 -3.377 21.367 1.00 93.00 136 ASP A O 1
ATOM 1045 N N . ALA A 1 137 ? -21.637 -1.999 19.740 1.00 90.50 137 ALA A N 1
ATOM 1046 C CA . ALA A 1 137 ? -21.442 -2.958 18.660 1.00 90.50 137 ALA A CA 1
ATOM 1047 C C . ALA A 1 137 ? -19.958 -3.331 18.516 1.00 90.50 137 ALA A C 1
ATOM 1049 O O . ALA A 1 137 ? -19.611 -4.515 18.551 1.00 90.50 137 ALA A O 1
ATOM 1050 N N . VAL A 1 138 ? -19.055 -2.349 18.429 1.00 92.38 138 VAL A N 1
ATOM 1051 C CA . VAL A 1 138 ? -17.611 -2.605 18.296 1.00 92.38 138 VAL A CA 1
ATOM 1052 C C . VAL A 1 138 ? -17.067 -3.391 19.492 1.00 92.38 138 VAL A C 1
ATOM 1054 O O . VAL A 1 138 ? -16.314 -4.349 19.301 1.00 92.38 138 VAL A O 1
ATOM 1057 N N . ARG A 1 139 ? -17.473 -3.053 20.721 1.00 93.75 139 ARG A N 1
ATOM 1058 C CA . ARG A 1 139 ? -17.080 -3.793 21.932 1.00 93.75 139 ARG A CA 1
ATOM 1059 C C . ARG A 1 139 ? -17.628 -5.218 21.933 1.00 93.75 139 ARG A C 1
ATOM 1061 O O . ARG A 1 139 ? -16.888 -6.153 22.240 1.00 93.75 139 ARG A O 1
ATOM 1068 N N . THR A 1 140 ? -18.885 -5.404 21.534 1.00 91.44 140 THR A N 1
ATOM 1069 C CA . THR A 1 140 ? -19.524 -6.726 21.421 1.00 91.44 140 THR A CA 1
ATOM 1070 C C . THR A 1 140 ? -18.789 -7.613 20.415 1.00 91.44 140 THR A C 1
ATOM 1072 O O . THR A 1 140 ? -18.542 -8.792 20.676 1.00 91.44 140 THR A O 1
ATOM 1075 N N . PHE A 1 141 ? -18.371 -7.041 19.285 1.00 92.38 141 PHE A N 1
ATOM 1076 C CA . PHE A 1 141 ? -17.658 -7.747 18.223 1.00 92.38 141 PHE A CA 1
ATOM 1077 C C . PHE A 1 141 ? -16.128 -7.658 18.333 1.00 92.38 141 PHE A C 1
ATOM 1079 O O . PHE A 1 141 ? -15.436 -8.049 17.392 1.00 92.38 141 PHE A O 1
ATOM 1086 N N . ALA A 1 142 ? -15.573 -7.228 19.473 1.00 94.00 142 ALA A N 1
ATOM 1087 C CA . ALA A 1 142 ? -14.137 -6.988 19.654 1.00 94.00 142 ALA A CA 1
ATOM 1088 C C . ALA A 1 142 ? -13.265 -8.186 19.240 1.00 94.00 142 ALA A C 1
ATOM 1090 O O . ALA A 1 142 ? -12.306 -8.041 18.481 1.00 94.00 142 ALA A O 1
ATOM 1091 N N . ARG A 1 143 ? -13.636 -9.405 19.660 1.00 93.06 143 ARG A N 1
ATOM 1092 C CA . ARG A 1 143 ? -12.920 -10.633 19.266 1.00 93.06 143 ARG A CA 1
ATOM 1093 C C . ARG A 1 143 ? -12.919 -10.822 17.750 1.00 93.06 143 ARG A C 1
ATOM 1095 O O . ARG A 1 143 ? -11.877 -11.086 17.157 1.00 93.06 143 ARG A O 1
ATOM 1102 N N . ARG A 1 144 ? -14.084 -10.648 17.123 1.00 90.56 144 ARG A N 1
ATOM 1103 C CA . ARG A 1 144 ? -14.238 -10.821 15.681 1.00 90.56 144 ARG A CA 1
ATOM 1104 C C . ARG A 1 144 ? -13.456 -9.765 14.913 1.00 90.56 144 ARG A C 1
ATOM 1106 O O . ARG A 1 144 ? -12.815 -10.110 13.928 1.00 90.56 144 ARG A O 1
ATOM 1113 N N . LEU A 1 145 ? -13.479 -8.513 15.368 1.00 91.88 145 LEU A N 1
ATOM 1114 C CA . LEU A 1 145 ? -12.706 -7.420 14.784 1.00 91.88 145 LEU A CA 1
ATOM 1115 C C . LEU A 1 145 ? -11.209 -7.721 14.805 1.00 91.88 145 LEU A C 1
ATOM 1117 O O . LEU A 1 145 ? -10.563 -7.568 13.768 1.00 91.88 145 LEU A O 1
ATOM 1121 N N . LYS A 1 146 ? -10.670 -8.232 15.919 1.00 93.75 146 LYS A N 1
ATOM 1122 C CA . LYS A 1 146 ? -9.269 -8.674 15.978 1.00 93.75 146 LYS A CA 1
ATOM 1123 C C . LYS A 1 146 ? -8.964 -9.743 14.936 1.00 93.75 146 LYS A C 1
ATOM 1125 O O . LYS A 1 146 ? -8.015 -9.592 14.174 1.00 93.75 146 LYS A O 1
ATOM 1130 N N . GLU A 1 147 ? -9.791 -10.784 14.858 1.00 90.94 147 GLU A N 1
ATOM 1131 C CA . GLU A 1 147 ? -9.607 -11.871 13.891 1.00 90.94 147 GLU A CA 1
ATOM 1132 C C . GLU A 1 147 ? -9.589 -11.354 12.452 1.00 90.94 147 GLU A C 1
ATOM 1134 O O . GLU A 1 147 ? -8.635 -11.588 11.718 1.00 90.94 147 GLU A O 1
ATOM 1139 N N . VAL A 1 148 ? -10.626 -10.624 12.036 1.00 89.06 148 VAL A N 1
ATOM 1140 C CA . VAL A 1 148 ? -10.789 -10.214 10.632 1.00 89.06 148 VAL A CA 1
ATOM 1141 C C . VAL A 1 148 ? -9.871 -9.063 10.227 1.00 89.06 148 VAL A C 1
ATOM 1143 O O . VAL A 1 148 ? -9.801 -8.740 9.045 1.00 89.06 148 VAL A O 1
ATOM 1146 N N . THR A 1 149 ? -9.157 -8.453 11.173 1.00 91.44 149 THR A N 1
ATOM 1147 C CA . THR A 1 149 ? -8.124 -7.441 10.907 1.00 91.44 149 THR A CA 1
ATOM 1148 C C . THR A 1 149 ? -6.711 -7.938 11.221 1.00 91.44 149 THR A C 1
ATOM 1150 O O . THR A 1 149 ? -5.757 -7.169 11.105 1.00 91.44 149 THR A O 1
ATOM 1153 N N . ALA A 1 150 ? -6.540 -9.215 11.573 1.00 90.69 150 ALA A N 1
ATOM 1154 C CA . ALA A 1 150 ? -5.239 -9.816 11.847 1.00 90.69 150 ALA A CA 1
ATOM 1155 C C . ALA A 1 150 ? -4.340 -9.796 10.598 1.00 90.69 150 ALA A C 1
ATOM 1157 O O . ALA A 1 150 ? -4.793 -10.083 9.484 1.00 90.69 150 ALA A O 1
ATOM 1158 N N . ALA A 1 151 ? -3.065 -9.437 10.765 1.00 86.88 151 ALA A N 1
ATOM 1159 C CA . ALA A 1 151 ? -2.126 -9.273 9.653 1.00 86.88 151 ALA A CA 1
ATOM 1160 C C . ALA A 1 151 ? -1.891 -10.586 8.884 1.00 86.88 151 ALA A C 1
ATOM 1162 O O . ALA A 1 151 ? -1.715 -10.579 7.666 1.00 86.88 151 ALA A O 1
ATOM 1163 N N . GLU A 1 152 ? -1.971 -11.720 9.574 1.00 87.44 152 GLU A N 1
ATOM 1164 C CA . GLU A 1 152 ? -1.813 -13.070 9.030 1.00 87.44 152 GLU A CA 1
ATOM 1165 C C . GLU A 1 152 ? -2.919 -13.419 8.034 1.00 87.44 152 GLU A C 1
ATOM 1167 O O . GLU A 1 152 ? -2.723 -14.239 7.137 1.00 87.44 152 GLU A O 1
ATOM 1172 N N . LEU A 1 153 ? -4.090 -12.790 8.168 1.00 86.06 153 LEU A N 1
ATOM 1173 C CA . LEU A 1 153 ? -5.203 -13.007 7.259 1.00 86.06 153 LEU A CA 1
ATOM 1174 C C . LEU A 1 153 ? -5.164 -12.081 6.042 1.00 86.06 153 LEU A C 1
ATOM 1176 O O . LEU A 1 1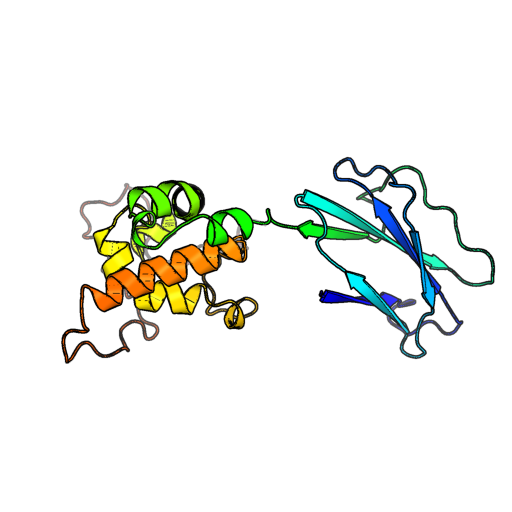53 ? -5.996 -12.274 5.174 1.00 86.06 153 LEU A O 1
ATOM 1180 N N . PHE A 1 154 ? -4.240 -11.125 5.913 1.00 83.25 154 PHE A N 1
ATOM 1181 C CA . PHE A 1 154 ? -4.292 -10.064 4.887 1.00 83.25 154 PHE A CA 1
ATOM 1182 C C . PHE A 1 154 ? -4.621 -10.542 3.450 1.00 83.25 154 PHE A C 1
ATOM 1184 O O . PHE A 1 154 ? -5.467 -9.944 2.773 1.00 83.25 154 PHE A O 1
ATOM 1191 N N . GLU A 1 155 ? -4.014 -11.658 3.022 1.00 81.75 155 GLU A N 1
ATOM 1192 C CA . GLU A 1 155 ? -4.200 -12.301 1.701 1.00 81.75 155 GLU A CA 1
ATOM 1193 C C . GLU A 1 155 ? -5.350 -13.336 1.658 1.00 81.75 155 GLU A C 1
ATOM 1195 O O . GLU A 1 155 ? -5.628 -13.970 0.641 1.00 81.75 155 GLU A O 1
ATOM 1200 N N . SER A 1 156 ? -6.035 -13.541 2.779 1.00 85.38 156 SER A N 1
ATOM 1201 C CA . SER A 1 156 ? -7.139 -14.482 2.945 1.00 85.38 156 SER A CA 1
ATOM 1202 C C . SER A 1 156 ? -8.488 -13.838 2.640 1.00 85.38 156 SER A C 1
ATOM 1204 O O . SER A 1 156 ? -8.746 -12.667 2.918 1.00 85.38 156 SER A O 1
ATOM 1206 N N . ARG A 1 157 ? -9.428 -14.668 2.177 1.00 84.00 157 ARG A N 1
ATOM 1207 C CA . ARG A 1 157 ? -10.850 -14.304 2.044 1.00 84.00 157 ARG A CA 1
ATOM 1208 C C . ARG A 1 157 ? -11.523 -14.004 3.389 1.00 84.00 157 ARG A C 1
ATOM 1210 O O . ARG A 1 157 ? -12.623 -13.469 3.402 1.00 84.00 157 ARG A O 1
ATOM 1217 N N . ARG A 1 158 ? -10.891 -14.385 4.505 1.00 82.44 158 ARG A N 1
ATOM 1218 C CA . ARG A 1 158 ? -11.390 -14.143 5.868 1.00 82.44 158 ARG A CA 1
ATOM 1219 C C . ARG A 1 158 ? -11.039 -12.754 6.406 1.00 82.44 158 ARG A C 1
ATOM 1221 O O . ARG A 1 158 ? -11.581 -12.366 7.434 1.00 82.44 158 ARG A O 1
ATOM 1228 N N . TYR A 1 159 ? -10.153 -12.025 5.733 1.00 83.88 159 TYR A N 1
ATOM 1229 C CA . TYR A 1 159 ? -9.782 -10.673 6.127 1.00 83.88 159 TYR A CA 1
ATOM 1230 C C . TYR A 1 159 ? -10.843 -9.671 5.705 1.00 83.88 159 TYR A C 1
ATOM 1232 O O . TYR A 1 159 ? -11.327 -9.714 4.572 1.00 83.88 159 TYR A O 1
ATOM 1240 N N . MET A 1 160 ? -11.181 -8.758 6.609 1.00 83.31 160 MET A N 1
ATOM 1241 C CA . MET A 1 160 ? -12.168 -7.714 6.393 1.00 83.31 160 MET A CA 1
ATOM 1242 C C . MET A 1 160 ? -11.689 -6.786 5.267 1.00 83.31 160 MET A C 1
ATOM 1244 O O . MET A 1 160 ? -10.734 -6.032 5.448 1.00 83.31 160 MET A O 1
ATOM 1248 N N . PRO A 1 161 ? -12.328 -6.808 4.082 1.00 75.56 161 PRO A N 1
ATOM 1249 C CA . PRO A 1 161 ? -11.779 -6.120 2.919 1.00 75.56 161 PRO A CA 1
ATOM 1250 C C . PRO A 1 161 ? -11.668 -4.608 3.105 1.00 75.56 161 PRO A C 1
ATOM 1252 O O . PRO A 1 161 ? -10.725 -4.013 2.591 1.00 75.56 161 PRO A O 1
ATOM 1255 N N . VAL A 1 162 ? -12.599 -3.998 3.853 1.00 78.12 162 VAL A N 1
ATOM 1256 C CA . VAL A 1 162 ? -12.612 -2.542 4.047 1.00 78.12 162 VAL A CA 1
ATOM 1257 C C . VAL A 1 162 ? -11.407 -2.057 4.852 1.00 78.12 162 VAL A C 1
ATOM 1259 O O . VAL A 1 162 ? -10.854 -1.002 4.566 1.00 78.12 162 VAL A O 1
ATOM 1262 N N . THR A 1 163 ? -10.927 -2.858 5.800 1.00 79.62 163 THR A N 1
ATOM 1263 C CA . THR A 1 163 ? -9.793 -2.521 6.665 1.00 79.62 163 THR A CA 1
ATOM 1264 C C . THR A 1 163 ? -8.461 -3.005 6.093 1.00 79.62 163 THR A C 1
ATOM 1266 O O . THR A 1 163 ? -7.452 -3.069 6.798 1.00 79.62 163 THR A O 1
ATOM 1269 N N . ARG A 1 164 ? -8.411 -3.353 4.799 1.00 82.69 164 ARG A N 1
ATOM 1270 C CA . ARG A 1 164 ? -7.153 -3.724 4.123 1.00 82.69 164 ARG A CA 1
ATOM 1271 C C . ARG A 1 164 ? -6.183 -2.547 4.042 1.00 82.69 164 ARG A C 1
ATOM 1273 O O . ARG A 1 164 ? -4.977 -2.756 4.051 1.00 82.69 164 ARG A O 1
ATOM 1280 N N . ASP A 1 165 ? -6.716 -1.332 4.108 1.00 83.75 165 ASP A N 1
ATOM 1281 C CA . ASP A 1 165 ? -5.946 -0.093 4.171 1.00 83.75 165 ASP A CA 1
ATOM 1282 C C . ASP A 1 165 ? -5.577 0.332 5.611 1.00 83.75 165 ASP A C 1
ATOM 1284 O O . ASP A 1 165 ? -5.156 1.469 5.817 1.00 83.75 165 ASP A O 1
ATOM 1288 N N . LEU A 1 166 ? -5.740 -0.529 6.630 1.00 88.12 166 LEU A N 1
ATOM 1289 C CA . LEU A 1 166 ? -5.210 -0.247 7.972 1.00 88.12 166 LEU A CA 1
ATOM 1290 C C . LEU A 1 166 ? -3.682 -0.355 7.963 1.00 88.12 166 LEU A C 1
ATOM 1292 O O . LEU A 1 166 ? -3.126 -1.428 7.696 1.00 88.12 166 LEU A O 1
ATOM 1296 N N . SER A 1 167 ? -3.014 0.740 8.328 1.00 89.00 167 SER A N 1
ATOM 1297 C CA . SER A 1 167 ? -1.587 0.739 8.659 1.00 89.00 167 SER A CA 1
ATOM 1298 C C . SER A 1 167 ? -1.293 -0.178 9.855 1.00 89.00 167 SER A C 1
ATOM 1300 O O . SER A 1 167 ? -2.204 -0.614 10.566 1.00 89.00 167 SER A O 1
ATOM 1302 N N . CYS A 1 168 ? -0.011 -0.485 10.078 1.00 88.38 168 CYS A N 1
ATOM 1303 C CA . CYS A 1 168 ? 0.421 -1.308 11.210 1.00 88.38 168 CYS A CA 1
ATOM 1304 C C . CYS A 1 168 ? 0.008 -0.665 12.543 1.00 88.38 168 CYS A C 1
ATOM 1306 O O . CYS A 1 168 ? -0.809 -1.240 13.255 1.00 88.38 168 CYS A O 1
ATOM 1308 N N . GLY A 1 169 ? 0.447 0.569 12.818 1.00 92.06 169 GLY A N 1
ATOM 1309 C CA . GLY A 1 169 ? 0.084 1.278 14.050 1.00 92.06 169 GLY A CA 1
ATOM 1310 C C . GLY A 1 169 ? -1.424 1.399 14.315 1.00 92.06 169 GLY A C 1
ATOM 1311 O O . GLY A 1 169 ? -1.873 1.147 15.431 1.00 92.06 169 GLY A O 1
ATOM 1312 N N . LYS A 1 170 ? -2.255 1.698 13.303 1.00 93.25 170 LYS A N 1
ATOM 1313 C CA . LYS A 1 170 ? -3.720 1.759 13.503 1.00 93.25 170 LYS A CA 1
ATOM 1314 C C . LYS A 1 170 ? -4.333 0.399 13.822 1.00 93.25 170 LYS A C 1
ATOM 1316 O O . LYS A 1 170 ? -5.283 0.325 14.597 1.00 93.25 170 LYS A O 1
ATOM 1321 N N . ARG A 1 171 ? -3.815 -0.672 13.222 1.00 93.50 171 ARG A N 1
ATOM 1322 C CA . ARG A 1 171 ? -4.258 -2.041 13.503 1.00 93.50 171 ARG A CA 1
ATOM 1323 C C . ARG A 1 171 ? -3.910 -2.445 14.931 1.00 93.50 171 ARG A C 1
ATOM 1325 O O . ARG A 1 171 ? -4.786 -2.948 15.623 1.00 93.50 171 ARG A O 1
ATOM 1332 N N . GLU A 1 172 ? -2.691 -2.157 15.377 1.00 94.38 172 GLU A N 1
ATOM 1333 C CA . GLU A 1 172 ? -2.259 -2.414 16.756 1.00 94.38 172 GLU A CA 1
ATOM 1334 C C . GLU A 1 172 ? -3.112 -1.635 17.766 1.00 94.38 172 GLU A C 1
ATOM 1336 O O . GLU A 1 172 ? -3.627 -2.219 18.717 1.00 94.38 172 GLU A O 1
ATOM 1341 N N . LEU A 1 173 ? -3.380 -0.347 17.518 1.00 96.06 173 LEU A N 1
ATOM 1342 C CA . LEU A 1 173 ? -4.282 0.450 18.359 1.00 96.06 173 LEU A CA 1
ATOM 1343 C C . LEU A 1 173 ? -5.705 -0.121 18.406 1.00 96.06 173 LEU A C 1
ATOM 1345 O O . LEU A 1 173 ? -6.312 -0.189 19.473 1.00 96.06 173 LEU A O 1
ATOM 1349 N N . LEU A 1 174 ? -6.244 -0.568 17.268 1.00 95.62 174 LEU A N 1
ATOM 1350 C CA . LEU A 1 174 ? -7.557 -1.212 17.231 1.00 95.62 174 LEU A CA 1
ATOM 1351 C C . LEU A 1 174 ? -7.564 -2.528 18.023 1.00 95.62 174 LEU A C 1
ATOM 1353 O O . LEU A 1 174 ? -8.522 -2.804 18.747 1.00 95.62 174 LEU A O 1
ATOM 1357 N N . HIS A 1 175 ? -6.507 -3.336 17.908 1.00 96.06 175 HIS A N 1
ATOM 1358 C CA . HIS A 1 175 ? -6.373 -4.599 18.637 1.00 96.06 175 HIS A CA 1
ATOM 1359 C C . HIS A 1 175 ? -6.256 -4.365 20.143 1.00 96.06 175 HIS A C 1
ATOM 1361 O O . HIS A 1 175 ? -6.984 -5.011 20.895 1.00 96.06 175 HIS A O 1
ATOM 1367 N N . ARG A 1 176 ? -5.445 -3.388 20.570 1.00 96.50 176 ARG A N 1
ATOM 1368 C CA . ARG A 1 176 ? -5.334 -2.952 21.972 1.00 96.50 176 ARG A CA 1
ATOM 1369 C C . ARG A 1 176 ? -6.683 -2.496 22.529 1.00 96.50 176 ARG A C 1
ATOM 1371 O O . ARG A 1 176 ? -7.076 -2.931 23.607 1.00 96.50 176 ARG A O 1
ATOM 1378 N N . PHE A 1 177 ? -7.447 -1.702 21.775 1.00 96.44 177 PHE A N 1
ATOM 1379 C CA . PHE A 1 177 ? -8.792 -1.286 22.190 1.00 96.44 177 P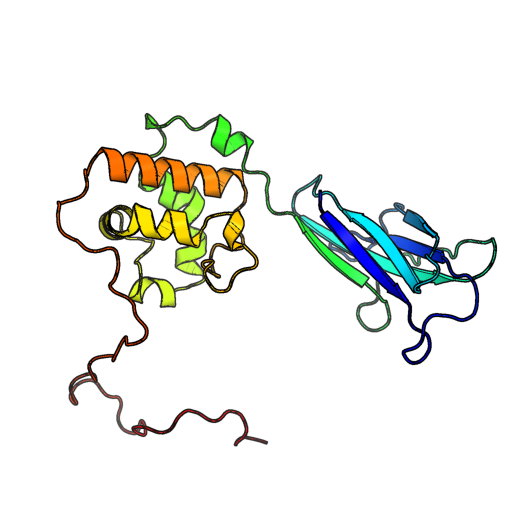HE A CA 1
ATOM 1380 C C . PHE A 1 177 ? -9.731 -2.485 22.377 1.00 96.44 177 PHE A C 1
ATOM 1382 O O . PHE A 1 177 ? -10.459 -2.568 23.368 1.00 96.44 177 PHE A O 1
ATOM 1389 N N . CYS A 1 178 ? -9.692 -3.436 21.441 1.00 95.88 178 CYS A N 1
ATOM 1390 C CA . CYS A 1 178 ? -10.472 -4.665 21.537 1.00 95.88 178 CYS A CA 1
ATOM 1391 C C . CYS A 1 178 ? -10.070 -5.501 22.764 1.00 95.88 178 CYS A C 1
ATOM 1393 O O . CYS A 1 178 ? -10.943 -6.052 23.429 1.00 95.88 178 CYS A O 1
ATOM 1395 N N . ASP A 1 179 ? -8.780 -5.571 23.099 1.00 96.56 179 ASP A N 1
ATOM 1396 C CA . ASP A 1 179 ? -8.300 -6.283 24.288 1.00 96.56 179 ASP A CA 1
ATOM 1397 C C . ASP A 1 179 ? -8.776 -5.638 25.590 1.00 96.56 179 ASP A C 1
ATOM 1399 O O . ASP A 1 179 ? -9.261 -6.342 26.477 1.00 96.56 179 ASP A O 1
ATOM 1403 N N . LEU A 1 180 ? -8.740 -4.307 25.681 1.00 95.00 180 LEU A N 1
ATOM 1404 C CA . LEU A 1 180 ? -9.298 -3.574 26.821 1.00 95.00 180 LEU A CA 1
ATOM 1405 C C . LEU A 1 180 ? -10.808 -3.819 26.965 1.00 95.00 180 LEU A C 1
ATOM 1407 O O . LEU A 1 180 ? -11.300 -4.030 28.075 1.00 95.00 180 LEU A O 1
ATOM 1411 N N . ALA A 1 181 ? -11.550 -3.846 25.853 1.00 93.75 181 ALA A N 1
ATOM 1412 C CA . ALA A 1 181 ? -12.979 -4.154 25.860 1.00 93.75 181 ALA A CA 1
ATOM 1413 C C . ALA A 1 181 ? -13.266 -5.585 26.354 1.00 93.75 181 ALA A C 1
ATOM 1415 O O . ALA A 1 181 ? -14.156 -5.785 27.182 1.00 93.75 181 ALA A O 1
ATOM 1416 N N . LEU A 1 182 ? -12.489 -6.569 25.891 1.00 94.00 182 LEU A N 1
ATOM 1417 C CA . LEU A 1 182 ? -12.611 -7.970 26.306 1.00 94.00 182 LEU A CA 1
ATOM 1418 C C . LEU A 1 182 ? -12.196 -8.191 27.769 1.00 94.00 182 LEU A C 1
ATOM 1420 O O . LEU A 1 182 ? -12.775 -9.040 28.442 1.00 94.00 182 LEU A O 1
ATOM 1424 N N . ALA A 1 183 ? -11.227 -7.428 28.281 1.00 92.06 183 ALA A N 1
ATOM 1425 C CA . ALA A 1 183 ? -10.835 -7.470 29.688 1.00 92.06 183 ALA A CA 1
ATOM 1426 C C . ALA A 1 183 ? -11.909 -6.859 30.607 1.00 92.06 183 ALA A C 1
ATOM 1428 O O . ALA A 1 183 ? -12.160 -7.377 31.694 1.00 92.06 183 ALA A O 1
ATOM 1429 N N . ALA A 1 184 ? -12.569 -5.784 30.161 1.00 86.06 184 ALA A N 1
ATOM 1430 C CA . ALA A 1 184 ? -13.658 -5.136 30.893 1.00 86.06 184 ALA A CA 1
ATOM 1431 C C . ALA A 1 184 ? -14.969 -5.944 30.870 1.00 86.06 184 ALA A C 1
ATOM 1433 O O . ALA A 1 184 ? -15.791 -5.817 31.776 1.00 86.06 184 ALA A O 1
ATOM 1434 N N . SER A 1 185 ? -15.168 -6.775 29.844 1.00 75.31 185 SER A N 1
ATOM 1435 C CA . SER A 1 185 ? -16.321 -7.666 29.691 1.00 75.31 185 SER A CA 1
ATOM 1436 C C . SER A 1 185 ? -15.847 -9.113 29.535 1.00 75.31 185 SER A C 1
ATOM 1438 O O . SER A 1 185 ? -15.768 -9.606 28.405 1.00 75.31 185 SER A O 1
ATOM 1440 N N . PRO A 1 186 ? -15.520 -9.814 30.642 1.00 60.28 186 PRO A N 1
ATOM 1441 C CA . PRO A 1 186 ? -15.129 -11.212 30.563 1.00 60.28 186 PRO A CA 1
ATOM 1442 C C . PRO A 1 186 ? -16.228 -12.018 29.855 1.00 60.28 186 PRO A C 1
ATOM 1444 O O . PRO A 1 186 ? -17.417 -11.707 29.998 1.00 60.28 186 PRO A O 1
ATOM 1447 N N . PRO A 1 187 ? -15.855 -13.034 29.060 1.00 56.25 187 PRO A N 1
ATOM 1448 C CA . PRO A 1 187 ? -16.811 -13.771 28.252 1.00 56.25 187 PRO A CA 1
ATOM 1449 C C . PRO A 1 187 ? -17.916 -14.345 29.140 1.00 56.25 187 PRO A C 1
ATOM 1451 O O . PRO A 1 187 ? -17.638 -15.074 30.090 1.00 56.25 187 PRO A O 1
ATOM 1454 N N . LYS A 1 188 ? -19.179 -14.044 28.811 1.00 52.94 188 LYS A N 1
ATOM 1455 C CA . LYS A 1 188 ? -20.309 -14.811 29.342 1.00 52.94 188 LYS A CA 1
ATOM 1456 C C . LYS A 1 188 ? -20.101 -16.264 28.915 1.00 52.94 188 LYS A C 1
ATOM 1458 O O . LYS A 1 188 ? -20.092 -16.548 27.715 1.00 52.94 188 LYS A O 1
ATOM 1463 N N . GLU A 1 189 ? -19.886 -17.157 29.880 1.00 36.06 189 GLU A N 1
ATOM 1464 C CA . GLU A 1 189 ? -19.833 -18.599 29.637 1.00 36.06 189 GLU A CA 1
ATOM 1465 C C . GLU A 1 189 ? -21.056 -19.011 28.801 1.00 36.06 189 GLU A C 1
ATOM 1467 O O . GLU A 1 189 ? -22.195 -18.747 29.185 1.00 36.06 189 GLU A O 1
ATOM 1472 N N . GLY A 1 190 ? -20.820 -19.620 27.634 1.00 44.34 190 GLY A N 1
ATOM 1473 C CA . GLY A 1 190 ? -21.874 -20.254 26.834 1.00 44.34 190 GLY A CA 1
ATOM 1474 C C . GLY A 1 190 ? -22.235 -19.616 25.489 1.00 44.34 190 GLY A C 1
ATOM 1475 O O . GLY A 1 190 ? -23.055 -20.198 24.784 1.00 44.34 190 GLY A O 1
ATOM 1476 N N . VAL A 1 191 ? -21.634 -18.497 25.065 1.00 41.09 191 VAL A N 1
ATOM 1477 C CA . VAL A 1 191 ? -21.803 -18.041 23.668 1.00 41.09 191 VAL A CA 1
ATOM 1478 C C . VAL A 1 191 ? -20.765 -18.744 22.796 1.00 41.09 191 VAL A C 1
ATOM 1480 O O . VAL A 1 191 ? -19.606 -18.334 22.728 1.00 41.09 191 VAL A O 1
ATOM 1483 N N . ALA A 1 192 ? -21.180 -19.859 22.193 1.00 35.84 192 ALA A N 1
ATOM 1484 C CA . ALA A 1 192 ? -20.395 -20.599 21.215 1.00 35.84 192 ALA A CA 1
ATOM 1485 C C . ALA A 1 192 ? -19.880 -19.664 20.107 1.00 35.84 192 ALA A C 1
ATOM 1487 O O . ALA A 1 192 ? -20.587 -18.769 19.649 1.00 35.84 192 ALA A O 1
ATOM 1488 N N . ALA A 1 193 ? -18.642 -19.899 19.673 1.00 40.62 193 ALA A N 1
ATOM 1489 C CA . ALA A 1 193 ? -17.963 -19.158 18.611 1.00 40.62 193 ALA A CA 1
ATOM 1490 C C . ALA A 1 193 ? -18.531 -19.416 17.197 1.00 40.62 193 ALA A C 1
ATOM 1492 O O . ALA A 1 193 ? -17.984 -18.910 16.222 1.00 40.62 193 ALA A O 1
ATOM 1493 N N . ASP A 1 194 ? -19.636 -20.153 17.082 1.00 42.19 194 ASP A N 1
ATOM 1494 C CA . ASP A 1 194 ? -20.240 -20.546 15.815 1.00 42.19 194 ASP A CA 1
ATOM 1495 C C . ASP A 1 194 ? -21.626 -19.917 15.683 1.00 42.19 194 ASP A C 1
ATOM 1497 O O . ASP A 1 194 ? -22.599 -20.349 16.297 1.00 42.19 194 ASP A O 1
ATOM 1501 N N . GLY A 1 195 ? -21.705 -18.861 14.878 1.00 37.25 195 GLY A N 1
ATOM 1502 C CA . GLY A 1 195 ? -22.963 -18.181 14.581 1.00 37.25 195 GLY A CA 1
ATOM 1503 C C . GLY A 1 195 ? -23.024 -17.534 13.204 1.00 37.25 195 GLY A C 1
ATOM 1504 O O . GLY A 1 195 ? -23.904 -16.718 12.977 1.00 37.25 195 GLY A O 1
ATOM 1505 N N . LEU A 1 196 ? -22.103 -17.863 12.295 1.00 41.78 196 LEU A N 1
ATOM 1506 C CA . LEU A 1 196 ? -22.181 -17.494 10.876 1.00 41.78 196 LEU A CA 1
ATOM 1507 C C . LEU A 1 196 ? -21.568 -18.615 10.036 1.00 41.78 196 LEU A C 1
ATOM 1509 O O . LEU A 1 196 ? -20.643 -18.429 9.244 1.00 41.78 196 LEU A O 1
ATOM 1513 N N . ASP A 1 197 ? -22.115 -19.809 10.238 1.00 34.50 197 ASP A N 1
ATOM 1514 C CA . ASP A 1 197 ? -22.122 -20.814 9.195 1.00 34.50 197 ASP A CA 1
ATOM 1515 C C . ASP A 1 197 ? -23.113 -20.332 8.126 1.00 34.50 197 ASP A C 1
ATOM 1517 O O . ASP A 1 197 ? -24.293 -20.164 8.409 1.00 34.50 197 ASP A O 1
ATOM 1521 N N . SER A 1 198 ? -22.591 -19.950 6.961 1.00 40.81 198 SER A N 1
ATOM 1522 C CA . SER A 1 198 ? -23.200 -20.048 5.621 1.00 40.81 198 SER A CA 1
ATOM 1523 C C . SER A 1 198 ? -24.733 -19.935 5.404 1.00 40.81 198 SER A C 1
ATOM 1525 O O . SER A 1 198 ? -25.228 -20.438 4.400 1.00 40.81 198 SER A O 1
ATOM 1527 N N . ALA A 1 199 ? -25.496 -19.218 6.232 1.00 34.06 199 ALA A N 1
ATOM 1528 C CA . ALA A 1 199 ? -26.930 -18.998 6.031 1.00 34.06 199 ALA A CA 1
ATOM 1529 C C . ALA A 1 199 ? -27.421 -17.744 6.771 1.00 34.06 199 ALA A C 1
ATOM 1531 O O . ALA A 1 199 ? -28.184 -17.824 7.729 1.00 34.06 199 ALA A O 1
ATOM 1532 N N . HIS A 1 200 ? -27.031 -16.553 6.308 1.00 34.72 200 HIS A N 1
ATOM 1533 C CA . HIS A 1 200 ? -27.870 -15.385 6.573 1.00 34.72 200 HIS A CA 1
ATOM 1534 C C . HIS A 1 200 ? -29.034 -15.431 5.577 1.00 34.72 200 HIS A C 1
ATOM 1536 O O . HIS A 1 200 ? -29.027 -14.754 4.548 1.00 34.72 200 HIS A O 1
ATOM 1542 N N . GLU A 1 201 ? -30.018 -16.288 5.856 1.00 33.62 201 GLU A N 1
ATOM 1543 C CA . GLU A 1 201 ? -31.346 -16.120 5.280 1.00 33.62 201 GLU A CA 1
ATOM 1544 C C . GLU A 1 201 ? -31.829 -14.758 5.781 1.00 33.62 201 GLU A C 1
ATOM 1546 O O . GLU A 1 201 ? -32.005 -14.522 6.978 1.00 33.62 201 GLU A O 1
ATOM 1551 N N . THR A 1 202 ? -31.874 -13.795 4.867 1.00 35.47 202 THR A N 1
ATOM 1552 C CA . THR A 1 202 ? -32.447 -12.484 5.151 1.00 35.47 202 THR A CA 1
ATOM 1553 C C . THR A 1 202 ? -33.934 -12.741 5.373 1.00 35.47 202 THR A C 1
ATOM 1555 O O . THR A 1 202 ? -34.556 -13.270 4.449 1.00 35.47 202 THR A O 1
ATOM 1558 N N . PRO A 1 203 ? -34.528 -12.440 6.544 1.00 35.75 203 PRO A N 1
ATOM 1559 C CA . PRO A 1 203 ? -35.975 -12.495 6.651 1.00 35.75 203 PRO A CA 1
ATOM 1560 C C . PRO A 1 203 ? -36.529 -11.557 5.581 1.00 35.75 203 PRO A C 1
ATOM 1562 O O . PRO A 1 203 ? -36.169 -10.379 5.526 1.00 35.75 203 PRO A O 1
ATOM 1565 N N . GLU A 1 204 ? -37.319 -12.123 4.669 1.00 40.94 204 GLU A N 1
ATOM 1566 C CA . GLU A 1 204 ? -37.953 -11.379 3.591 1.00 40.94 204 GLU A CA 1
ATOM 1567 C C . GLU A 1 204 ? -38.677 -10.176 4.218 1.00 40.94 204 GLU A C 1
ATOM 1569 O O . GLU A 1 204 ? -39.495 -10.376 5.124 1.00 40.94 204 GLU A O 1
ATOM 1574 N N . PRO A 1 205 ? -38.391 -8.927 3.805 1.00 39.00 205 PRO A N 1
ATOM 1575 C CA . PRO A 1 205 ? -39.094 -7.785 4.358 1.00 39.00 205 PRO A CA 1
ATOM 1576 C C . PRO A 1 205 ? -40.584 -7.965 4.078 1.00 39.00 205 PRO A C 1
ATOM 1578 O O . PRO A 1 205 ? -40.983 -8.257 2.937 1.00 39.00 205 PRO A O 1
ATOM 1581 N N . ALA A 1 206 ? -41.383 -7.824 5.140 1.00 45.84 206 ALA A N 1
ATOM 1582 C CA . ALA A 1 206 ? -42.832 -7.900 5.090 1.00 45.84 206 ALA A CA 1
ATOM 1583 C C . ALA A 1 206 ? -43.348 -7.031 3.934 1.00 45.84 206 ALA A C 1
ATOM 1585 O O . ALA A 1 206 ? -42.861 -5.924 3.700 1.00 45.84 206 ALA A O 1
ATOM 1586 N N . ALA A 1 207 ? -44.335 -7.547 3.202 1.00 46.22 207 ALA A N 1
ATOM 1587 C CA . ALA A 1 207 ? -44.827 -7.023 1.925 1.00 46.22 207 ALA A CA 1
ATOM 1588 C C . ALA A 1 207 ? -45.327 -5.553 1.927 1.00 46.22 207 ALA A C 1
ATOM 1590 O O . ALA A 1 207 ? -45.768 -5.070 0.889 1.00 46.22 207 ALA A O 1
ATOM 1591 N N . GLY A 1 208 ? -45.263 -4.838 3.056 1.00 42.66 208 GLY A N 1
ATOM 1592 C CA . GLY A 1 208 ? -45.713 -3.453 3.209 1.00 42.66 208 GLY A CA 1
ATOM 1593 C C . GLY A 1 208 ? -44.685 -2.363 2.871 1.00 42.66 208 GLY A C 1
ATOM 1594 O O . GLY A 1 208 ? -45.099 -1.233 2.640 1.00 42.66 208 GLY A O 1
ATOM 1595 N N . GLU A 1 209 ? -43.382 -2.664 2.801 1.00 46.09 209 GLU A N 1
ATOM 1596 C CA . GLU A 1 209 ? -42.319 -1.650 2.594 1.00 46.09 209 GLU A CA 1
ATOM 1597 C C . GLU A 1 209 ? -41.647 -1.712 1.208 1.00 46.09 209 GLU A C 1
ATOM 1599 O O . GLU A 1 209 ? -40.516 -1.262 1.024 1.00 46.09 209 GLU A O 1
ATOM 1604 N N . ARG A 1 210 ? -42.311 -2.286 0.195 1.00 51.19 210 ARG A N 1
ATOM 1605 C CA . ARG A 1 210 ? -41.728 -2.413 -1.153 1.00 51.19 210 ARG A CA 1
ATOM 1606 C C . ARG A 1 210 ? -42.182 -1.288 -2.080 1.00 51.19 210 ARG A C 1
ATOM 1608 O O . ARG A 1 210 ? -43.365 -0.966 -2.166 1.00 51.19 210 ARG A O 1
ATOM 1615 N N . LEU A 1 211 ? -41.225 -0.734 -2.824 1.00 44.50 211 LEU A N 1
ATOM 1616 C CA . LEU A 1 211 ? -41.490 0.181 -3.932 1.00 44.50 211 LEU A CA 1
ATOM 1617 C C . LEU A 1 211 ? -42.323 -0.541 -5.014 1.00 44.50 211 LEU A C 1
ATOM 1619 O O . LEU A 1 211 ? -41.985 -1.674 -5.376 1.00 44.50 211 LEU A O 1
ATOM 1623 N N . PRO A 1 212 ? -43.387 0.081 -5.558 1.00 50.06 212 PRO A N 1
ATOM 1624 C CA . PRO A 1 212 ? -44.198 -0.530 -6.607 1.00 50.06 212 PRO A CA 1
ATOM 1625 C C . PRO A 1 212 ? -43.346 -0.869 -7.840 1.00 50.06 212 PRO A C 1
ATOM 1627 O O . PRO A 1 212 ? -42.744 0.020 -8.436 1.00 50.06 212 PRO A O 1
ATOM 1630 N N . GLY A 1 213 ? -43.315 -2.146 -8.238 1.00 60.44 213 GLY A N 1
ATOM 1631 C CA . GLY A 1 213 ? -42.710 -2.597 -9.501 1.00 60.44 213 GLY A CA 1
ATOM 1632 C C . GLY A 1 213 ? -41.344 -3.289 -9.416 1.00 60.44 213 GLY A C 1
ATOM 1633 O O . GLY A 1 213 ? -40.795 -3.627 -10.461 1.00 60.44 213 GLY A O 1
ATOM 1634 N N . ALA A 1 214 ? -40.791 -3.540 -8.225 1.00 45.47 214 ALA A N 1
ATOM 1635 C CA . ALA A 1 214 ? -39.567 -4.337 -8.100 1.00 45.47 214 ALA A CA 1
ATOM 1636 C C . ALA A 1 214 ? -39.858 -5.846 -8.317 1.00 45.47 214 ALA A C 1
ATOM 1638 O O . ALA A 1 214 ? -40.679 -6.404 -7.582 1.00 45.47 214 ALA A O 1
ATOM 1639 N N . PRO A 1 215 ? -39.223 -6.520 -9.299 1.00 49.97 215 PRO A N 1
ATOM 1640 C CA . PRO A 1 215 ? -39.419 -7.951 -9.532 1.00 49.97 215 PRO A CA 1
ATOM 1641 C C . PRO A 1 215 ? -38.851 -8.796 -8.382 1.00 49.97 215 PRO A C 1
ATOM 1643 O O . PRO A 1 215 ? -37.816 -8.472 -7.798 1.00 49.97 215 PRO A O 1
ATOM 1646 N N . VAL A 1 216 ? -39.546 -9.889 -8.053 1.00 56.31 216 VAL A N 1
ATOM 1647 C CA . VAL A 1 216 ? -39.192 -10.812 -6.964 1.00 56.31 216 VAL A CA 1
ATOM 1648 C C . VAL A 1 216 ? -38.415 -11.999 -7.533 1.00 56.31 216 VAL A C 1
ATOM 1650 O O . VAL A 1 216 ? -38.914 -12.690 -8.413 1.00 56.31 216 VAL A O 1
ATOM 1653 N N . GLY A 1 217 ? -37.227 -12.274 -6.989 1.00 52.09 217 GLY A N 1
ATOM 1654 C CA . GLY A 1 217 ? -36.602 -13.599 -7.085 1.00 52.09 217 GLY A CA 1
ATOM 1655 C C . GLY A 1 217 ? -35.706 -13.887 -8.291 1.00 52.09 217 GLY A C 1
ATOM 1656 O O . GLY A 1 217 ? -35.192 -14.999 -8.372 1.00 52.09 217 GLY A O 1
ATOM 1657 N N . GLU A 1 218 ? -35.445 -12.931 -9.184 1.00 43.19 218 GLU A N 1
ATOM 1658 C CA . GLU A 1 218 ? -34.437 -13.131 -10.232 1.00 43.19 218 GLU A CA 1
ATOM 1659 C C . GLU A 1 218 ? -33.089 -12.502 -9.841 1.00 43.19 218 GLU A C 1
ATOM 1661 O O . GLU A 1 218 ? -33.026 -11.302 -9.549 1.00 43.19 218 GLU A O 1
ATOM 1666 N N . PRO A 1 219 ? -31.986 -13.277 -9.814 1.00 43.56 219 PRO A N 1
ATOM 1667 C CA . PRO A 1 219 ? -30.659 -12.707 -9.663 1.00 43.56 219 PRO A CA 1
ATOM 1668 C C . PRO A 1 219 ? -30.373 -11.794 -10.858 1.00 43.56 219 PRO A C 1
ATOM 1670 O O . PRO A 1 219 ? -30.484 -12.199 -12.011 1.00 43.56 219 PRO A O 1
ATOM 1673 N N . PHE A 1 220 ? -29.997 -10.551 -10.570 1.00 42.88 220 PHE A N 1
ATOM 1674 C CA . PHE A 1 220 ? -29.645 -9.553 -11.574 1.00 42.88 220 PHE A CA 1
ATOM 1675 C C . PHE A 1 220 ? -28.451 -10.031 -12.421 1.00 42.88 220 PHE A C 1
ATOM 1677 O O . PHE A 1 220 ? -27.299 -9.961 -11.980 1.00 42.88 220 PHE A O 1
ATOM 1684 N N . ASP A 1 221 ? -28.721 -10.523 -13.634 1.00 52.19 221 ASP A N 1
ATOM 1685 C CA . ASP A 1 221 ? -27.688 -10.947 -14.579 1.00 52.19 221 ASP A CA 1
ATOM 1686 C C . ASP A 1 221 ? -27.180 -9.755 -15.402 1.00 52.19 221 ASP A C 1
ATOM 1688 O O . ASP A 1 221 ? -27.815 -9.277 -16.343 1.00 52.19 221 ASP A O 1
ATOM 1692 N N . LYS A 1 222 ? -25.975 -9.288 -15.063 1.00 40.97 222 LYS A N 1
ATOM 1693 C CA . LYS A 1 222 ? -25.285 -8.200 -15.773 1.00 40.97 222 LYS A CA 1
ATOM 1694 C C . LYS A 1 222 ? -24.916 -8.540 -17.223 1.00 40.97 222 LYS A C 1
ATOM 1696 O O . LYS A 1 222 ? -24.520 -7.635 -17.950 1.00 40.97 222 LYS A O 1
ATOM 1701 N N . ARG A 1 223 ? -25.016 -9.803 -17.654 1.00 43.47 223 ARG A N 1
ATOM 1702 C CA . ARG A 1 223 ? -24.722 -10.230 -19.035 1.00 43.47 223 ARG A CA 1
ATOM 1703 C C . ARG A 1 223 ? -25.911 -10.095 -19.984 1.00 43.47 223 ARG A C 1
ATOM 1705 O O . ARG A 1 223 ? -25.725 -10.246 -21.182 1.00 43.47 223 ARG A O 1
ATOM 1712 N N . ALA A 1 224 ? -27.103 -9.778 -19.481 1.00 46.78 224 ALA A N 1
ATOM 1713 C CA . ALA A 1 224 ? -28.297 -9.602 -20.308 1.00 46.78 224 ALA A CA 1
ATOM 1714 C C . ALA A 1 224 ? -28.386 -8.223 -21.001 1.00 46.78 224 ALA A C 1
ATOM 1716 O O . ALA A 1 224 ? -29.346 -7.961 -21.719 1.00 46.78 224 ALA A O 1
ATOM 1717 N N . LEU A 1 225 ? -27.408 -7.334 -20.782 1.00 44.50 225 LEU A N 1
ATOM 1718 C CA . LEU A 1 225 ? -27.379 -5.966 -21.323 1.00 44.50 225 LEU A CA 1
ATOM 1719 C C . LEU A 1 225 ? -26.244 -5.739 -22.341 1.00 44.50 225 LEU A C 1
ATOM 1721 O O . LEU A 1 225 ? -25.675 -4.648 -22.392 1.00 44.50 225 LEU A O 1
ATOM 1725 N N . SER A 1 226 ? -25.906 -6.759 -23.134 1.00 43.41 226 SER A N 1
ATOM 1726 C CA . SER A 1 226 ? -25.038 -6.632 -24.317 1.00 43.41 226 SER A CA 1
ATOM 1727 C C . SER A 1 226 ? -25.804 -6.897 -25.601 1.00 43.41 226 SER A C 1
ATOM 1729 O O . SER A 1 226 ? -26.445 -7.972 -25.647 1.00 43.41 226 SER A O 1
#